Protein AF-0000000083134495 (afdb_homodimer)

Radius of gyration: 22.03 Å; Cα contacts (8 Å, |Δi|>4): 437; chains: 2; bounding box: 27×71×47 Å

Structure (mmCIF, N/CA/C/O backbone):
data_AF-0000000083134495-model_v1
#
loop_
_entity.id
_entity.type
_entity.pdbx_description
1 polymer 'Uncharacterized protein'
#
loop_
_atom_site.group_PDB
_atom_site.id
_atom_site.type_symbol
_atom_site.label_atom_id
_atom_site.label_alt_id
_atom_site.label_comp_id
_atom_site.label_asym_id
_atom_site.label_entity_id
_atom_site.label_seq_id
_atom_site.pdbx_PDB_ins_code
_atom_site.Cartn_x
_atom_site.Cartn_y
_atom_site.Cartn_z
_atom_site.occupancy
_atom_site.B_iso_or_equiv
_atom_site.auth_seq_id
_atom_site.auth_comp_id
_atom_site.auth_asym_id
_atom_site.auth_atom_id
_atom_site.pdbx_PDB_model_num
ATOM 1 N N . MET A 1 1 ? -0.752 2.92 -17.734 1 63.03 1 MET A N 1
ATOM 2 C CA . MET A 1 1 ? -1.764 2.275 -18.562 1 63.03 1 MET A CA 1
ATOM 3 C C . MET A 1 1 ? -1.639 0.757 -18.5 1 63.03 1 MET A C 1
ATOM 5 O O . MET A 1 1 ? -0.53 0.222 -18.453 1 63.03 1 MET A O 1
ATOM 9 N N . LEU A 1 2 ? -2.738 0.124 -18.25 1 78.12 2 LEU A N 1
ATOM 10 C CA . LEU A 1 2 ? -2.744 -1.335 -18.219 1 78.12 2 LEU A CA 1
ATOM 11 C C . LEU A 1 2 ? -2.549 -1.912 -19.609 1 78.12 2 LEU A C 1
ATOM 13 O O . LEU A 1 2 ? -3.275 -1.557 -20.547 1 78.12 2 LEU A O 1
ATOM 17 N N . ASN A 1 3 ? -1.459 -2.619 -19.938 1 89.69 3 ASN A N 1
ATOM 18 C CA . ASN A 1 3 ? -1.204 -3.227 -21.234 1 89.69 3 ASN A CA 1
ATOM 19 C C . ASN A 1 3 ? -2.094 -4.445 -21.469 1 89.69 3 ASN A C 1
ATOM 21 O O . ASN A 1 3 ? -2.879 -4.82 -20.594 1 89.69 3 ASN A O 1
ATOM 25 N N . LYS A 1 4 ? -2.02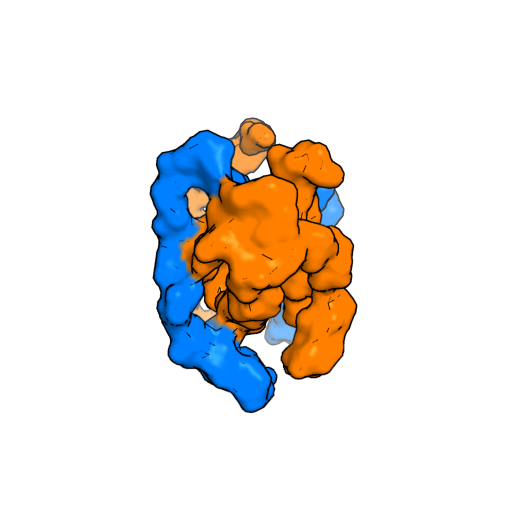9 -5.02 -22.719 1 91.69 4 LYS A N 1
ATOM 26 C CA . LYS A 1 4 ? -2.92 -6.098 -23.141 1 91.69 4 LYS A CA 1
ATOM 27 C C . LYS A 1 4 ? -2.736 -7.336 -22.266 1 91.69 4 LYS A C 1
ATOM 29 O O . LYS A 1 4 ? -3.703 -8.031 -21.953 1 91.69 4 LYS A O 1
ATOM 34 N N . ALA A 1 5 ? -1.579 -7.594 -21.906 1 94 5 ALA A N 1
ATOM 35 C CA . ALA A 1 5 ? -1.285 -8.773 -21.109 1 94 5 ALA A CA 1
ATOM 36 C C . ALA A 1 5 ? -1.944 -8.68 -19.734 1 94 5 ALA A C 1
ATOM 38 O O . ALA A 1 5 ? -2.549 -9.648 -19.25 1 94 5 ALA A O 1
ATOM 39 N N . ILE A 1 6 ? -1.828 -7.488 -19.125 1 93.94 6 ILE A N 1
ATOM 40 C CA . ILE A 1 6 ? -2.441 -7.281 -17.812 1 93.94 6 ILE A CA 1
ATOM 41 C C . ILE A 1 6 ? -3.959 -7.402 -17.922 1 93.94 6 ILE A C 1
ATOM 43 O O . ILE A 1 6 ? -4.598 -8.086 -17.125 1 93.94 6 ILE A O 1
ATOM 47 N N . LEU A 1 7 ? -4.453 -6.848 -18.953 1 91.94 7 LEU A N 1
ATOM 48 C CA . LEU A 1 7 ? -5.895 -6.879 -19.156 1 91.94 7 LEU A CA 1
ATOM 49 C C . LEU A 1 7 ? -6.387 -8.305 -19.359 1 91.94 7 LEU A C 1
ATOM 51 O O . LEU A 1 7 ? -7.453 -8.68 -18.875 1 91.94 7 LEU A O 1
ATOM 55 N N . TYR A 1 8 ? -5.648 -9.062 -20.078 1 94.12 8 TYR A N 1
ATOM 56 C CA . TYR A 1 8 ? -5.996 -10.461 -20.312 1 94.12 8 TYR A CA 1
ATOM 57 C C . TYR A 1 8 ? -6.121 -11.219 -18.984 1 94.12 8 TYR A C 1
ATOM 59 O O . TYR A 1 8 ? -7.129 -11.883 -18.734 1 94.12 8 TYR A O 1
ATOM 67 N N . TYR A 1 9 ? -5.223 -11.031 -18.141 1 95.56 9 TYR A N 1
ATOM 68 C CA . TYR A 1 9 ? -5.18 -11.844 -16.922 1 95.56 9 TYR A CA 1
ATOM 69 C C . TYR A 1 9 ? -6.156 -11.312 -15.883 1 95.56 9 TYR A C 1
ATOM 71 O O . TYR A 1 9 ? -6.602 -12.062 -15.008 1 95.56 9 TYR A O 1
ATOM 79 N N . LEU A 1 10 ? -6.465 -10 -15.984 1 92.06 10 LEU A N 1
ATOM 80 C CA . LEU A 1 10 ? -7.469 -9.445 -15.086 1 92.06 10 LEU A CA 1
ATOM 81 C C . LEU A 1 10 ? -8.836 -10.062 -15.352 1 92.06 10 LEU A C 1
ATOM 83 O O . LEU A 1 10 ? -9.727 -10 -14.492 1 92.06 10 LEU A O 1
ATOM 87 N N . GLN A 1 11 ? -8.883 -10.727 -16.484 1 91 11 GLN A N 1
ATOM 88 C CA . GLN A 1 11 ? -10.164 -11.305 -16.875 1 91 11 GLN A CA 1
ATOM 89 C C . GLN A 1 11 ? -10.195 -12.805 -16.578 1 91 11 GLN A C 1
ATOM 91 O O . GLN A 1 11 ? -11.219 -13.461 -16.781 1 91 11 GLN A O 1
ATOM 96 N N . GLN A 1 12 ? -9.102 -13.32 -16.141 1 90.31 12 GLN A N 1
ATOM 97 C CA . GLN A 1 12 ? -9.031 -14.742 -15.844 1 90.31 12 GLN A CA 1
ATOM 98 C C . GLN A 1 12 ? -9.445 -15.031 -14.398 1 90.31 12 GLN A C 1
ATOM 100 O O . GLN A 1 12 ? -8.797 -14.562 -13.461 1 90.31 12 GLN A O 1
ATOM 105 N N . ASP A 1 13 ? -10.484 -15.805 -14.242 1 86.62 13 ASP A N 1
ATOM 106 C CA . ASP A 1 13 ? -10.953 -16.062 -12.891 1 86.62 13 ASP A CA 1
ATOM 107 C C . ASP A 1 13 ? -10.828 -17.547 -12.539 1 86.62 13 ASP A C 1
ATOM 109 O O . ASP A 1 13 ? -11.328 -17.984 -11.5 1 86.62 13 ASP A O 1
ATOM 113 N N . GLN A 1 14 ? -10.141 -18.234 -13.359 1 92.62 14 GLN A N 1
ATOM 114 C CA . GLN A 1 14 ? -10.016 -19.672 -13.203 1 92.62 14 GLN A CA 1
ATOM 115 C C . GLN A 1 14 ? -9.367 -20.016 -11.867 1 92.62 14 GLN A C 1
ATOM 117 O O . GLN A 1 14 ? -9.703 -21.047 -11.258 1 92.62 14 GLN A O 1
ATOM 122 N N . PHE A 1 15 ? -8.508 -19.125 -11.43 1 95.25 15 PHE A N 1
ATOM 123 C CA . PHE A 1 15 ? -7.719 -19.484 -10.258 1 95.25 15 PHE A CA 1
ATOM 124 C C . PHE A 1 15 ? -8.102 -18.625 -9.062 1 95.25 15 PHE A C 1
ATOM 126 O O . PHE A 1 15 ? -7.43 -18.641 -8.023 1 95.25 15 PHE A O 1
ATOM 133 N N . VAL A 1 16 ? -9.195 -17.922 -9.234 1 91.56 16 VAL A N 1
ATOM 134 C CA . VAL A 1 16 ? -9.633 -17.062 -8.133 1 91.56 16 VAL A CA 1
ATOM 135 C C . VAL A 1 16 ? -10.305 -17.891 -7.055 1 91.56 16 VAL A C 1
ATOM 137 O O . VAL A 1 16 ? -11.195 -18.688 -7.348 1 91.56 16 VAL A O 1
ATOM 140 N N . GLY A 1 17 ? -9.828 -17.812 -5.867 1 87.06 17 GLY A N 1
ATOM 141 C CA . GLY A 1 17 ? -10.344 -18.531 -4.711 1 87.06 17 GLY A CA 1
ATOM 142 C C . GLY A 1 17 ? -9.266 -18.891 -3.707 1 87.06 17 GLY A C 1
ATOM 143 O O . GLY A 1 17 ? -8.164 -18.359 -3.748 1 87.06 17 GLY A O 1
ATOM 144 N N . GLU A 1 18 ? -9.633 -19.641 -2.723 1 84.75 18 GLU A N 1
ATOM 145 C CA . GLU A 1 18 ? -8.711 -20.172 -1.723 1 84.75 18 GLU A CA 1
ATOM 146 C C . GLU A 1 18 ? -8.93 -21.672 -1.5 1 84.75 18 GLU A C 1
ATOM 148 O O . GLU A 1 18 ? -10.07 -22.125 -1.439 1 84.75 18 GLU A O 1
ATOM 153 N N . LEU A 1 19 ? -7.809 -22.406 -1.486 1 88.31 19 LEU A N 1
ATOM 154 C CA . LEU A 1 19 ? -7.922 -23.844 -1.269 1 88.31 19 LEU A CA 1
ATOM 155 C C . LEU A 1 19 ? -8.172 -24.156 0.205 1 88.31 19 LEU A C 1
ATOM 157 O O . LEU A 1 19 ? -7.648 -23.453 1.084 1 88.31 19 LEU A O 1
ATOM 161 N N . ALA A 1 20 ? -8.898 -25.25 0.465 1 77.12 20 ALA A N 1
ATOM 162 C CA . ALA A 1 20 ? -9.133 -25.719 1.829 1 77.12 20 ALA A CA 1
ATOM 163 C C . ALA A 1 20 ? -7.848 -26.266 2.447 1 77.12 20 ALA A C 1
ATOM 165 O O . ALA A 1 20 ? -7.004 -26.828 1.746 1 77.12 20 ALA A O 1
ATOM 166 N N . GLU A 1 21 ? -7.797 -25.938 3.674 1 76.5 21 GLU A N 1
ATOM 167 C CA . GLU A 1 21 ? -6.625 -26.453 4.375 1 76.5 21 GLU A CA 1
ATOM 168 C C . GLU A 1 21 ? -6.605 -27.984 4.379 1 76.5 21 GLU A C 1
ATOM 170 O O . GLU A 1 21 ? -7.648 -28.625 4.551 1 76.5 21 GLU A O 1
ATOM 175 N N . SER A 1 22 ? -5.543 -28.547 3.986 1 82.25 22 SER A N 1
ATOM 176 C CA . SER A 1 22 ? -5.273 -29.969 4.047 1 82.25 22 SER A CA 1
ATOM 177 C C . SER A 1 22 ? -3.797 -30.25 4.301 1 82.25 22 SER A C 1
ATOM 179 O O . SER A 1 22 ? -2.98 -29.328 4.312 1 82.25 22 SER A O 1
ATOM 181 N N . SER A 1 23 ? -3.473 -31.578 4.574 1 80.38 23 SER A N 1
ATOM 182 C CA . SER A 1 23 ? -2.086 -31.969 4.82 1 80.38 23 SER A CA 1
ATOM 183 C C . SER A 1 23 ? -1.209 -31.672 3.605 1 80.38 23 SER A C 1
ATOM 185 O O . SER A 1 23 ? 0.012 -31.562 3.729 1 80.38 23 SER A O 1
ATOM 187 N N . HIS A 1 24 ? -1.816 -31.516 2.461 1 87.56 24 HIS A N 1
ATOM 188 C CA . HIS A 1 24 ? -1.041 -31.297 1.245 1 87.56 24 HIS A CA 1
ATOM 189 C C . HIS A 1 24 ? -1.264 -29.891 0.691 1 87.56 24 HIS A C 1
ATOM 191 O O . HIS A 1 24 ? -1.013 -29.641 -0.489 1 87.56 24 HIS A O 1
ATOM 197 N N . THR A 1 25 ? -1.896 -29.094 1.498 1 88.25 25 THR A N 1
ATOM 198 C CA . THR A 1 25 ? -2.137 -27.719 1.075 1 88.25 25 THR A CA 1
ATOM 199 C C . THR A 1 25 ? -1.219 -26.75 1.822 1 88.25 25 THR A C 1
ATOM 201 O O . THR A 1 25 ? -1.051 -26.859 3.039 1 88.25 25 THR A O 1
ATOM 204 N N . VAL A 1 26 ? -0.487 -25.906 1.127 1 89.12 26 VAL A N 1
ATOM 205 C CA . VAL A 1 26 ? 0.291 -24.828 1.71 1 89.12 26 VAL A CA 1
ATOM 206 C C . VAL A 1 26 ? -0.288 -23.484 1.269 1 89.12 26 VAL A C 1
ATOM 208 O O . VAL A 1 26 ? -0.853 -23.375 0.178 1 89.12 26 VAL A O 1
ATOM 211 N N . LYS A 1 27 ? -0.232 -22.516 2.186 1 88.75 27 LYS A N 1
ATOM 212 C CA . LYS A 1 27 ? -0.801 -21.203 1.932 1 88.75 27 LYS A CA 1
ATOM 213 C C . LYS A 1 27 ? 0.139 -20.094 2.406 1 88.75 27 LYS A C 1
ATOM 215 O O . LYS A 1 27 ? 0.859 -20.266 3.391 1 88.75 27 LYS A O 1
ATOM 220 N N . VAL A 1 28 ? 0.162 -19 1.674 1 87.44 28 VAL A N 1
ATOM 221 C CA . VAL A 1 28 ? 0.918 -17.812 2.066 1 87.44 28 VAL A CA 1
ATOM 222 C C . VAL A 1 28 ? 0.047 -16.578 1.907 1 87.44 28 VAL 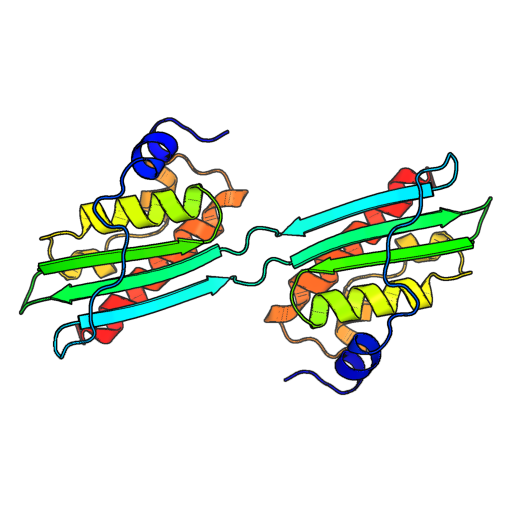A C 1
ATOM 224 O O . VAL A 1 28 ? -0.735 -16.469 0.959 1 87.44 28 VAL A O 1
ATOM 227 N N . TYR A 1 29 ? -0.011 -15.727 2.85 1 80.88 29 TYR A N 1
ATOM 228 C CA . TYR A 1 29 ? -0.634 -14.406 2.826 1 80.88 29 TYR A CA 1
ATOM 229 C C . TYR A 1 29 ? 0.419 -13.305 2.828 1 80.88 29 TYR A C 1
ATOM 231 O O . TYR A 1 29 ? 1.265 -13.25 3.725 1 80.88 29 TYR A O 1
ATOM 239 N N . LEU A 1 30 ? 0.422 -12.672 1.702 1 79.88 30 LEU A N 1
ATOM 240 C CA . LEU A 1 30 ? 1.363 -11.555 1.647 1 79.88 30 LEU A CA 1
ATOM 241 C C . LEU A 1 30 ? 0.655 -10.266 1.257 1 79.88 30 LEU A C 1
ATOM 243 O O . LEU A 1 30 ? -0.381 -10.297 0.589 1 79.88 30 LEU A O 1
ATOM 247 N N . GLY A 1 31 ? 0.932 -9.367 1.823 1 67.69 31 GLY A N 1
ATOM 248 C CA . GLY A 1 31 ? 0.37 -8.086 1.425 1 67.69 31 GLY A CA 1
ATOM 249 C C . GLY A 1 31 ? 1.069 -6.902 2.066 1 67.69 31 GLY A C 1
ATOM 250 O O . GLY A 1 31 ? 1.904 -7.074 2.957 1 67.69 31 GLY A O 1
ATOM 251 N N . ARG A 1 32 ? 1.165 -5.906 1.359 1 63.03 32 ARG A N 1
ATOM 252 C CA . ARG A 1 32 ? 1.356 -4.574 1.93 1 63.03 32 ARG A CA 1
ATOM 253 C C . ARG A 1 32 ? 0.019 -3.871 2.141 1 63.03 32 ARG A C 1
ATOM 255 O O . ARG A 1 32 ? -0.413 -3.082 1.297 1 63.03 32 ARG A O 1
ATOM 262 N N . PRO A 1 33 ? -0.763 -4.656 3.059 1 51.69 33 PRO A N 1
ATOM 263 C CA . PRO A 1 33 ? -2.109 -4.113 3.246 1 51.69 33 PRO A CA 1
ATOM 264 C C . PRO A 1 33 ? -2.109 -2.602 3.463 1 51.69 33 PRO A C 1
ATOM 266 O O . PRO A 1 33 ? -3.174 -1.983 3.537 1 51.69 33 PRO A O 1
ATOM 269 N N . GLU A 1 34 ? -0.982 -2.207 3.641 1 55.5 34 GLU A N 1
ATOM 270 C CA . GLU A 1 34 ? -1.1 -0.858 4.188 1 55.5 34 GLU A CA 1
ATOM 271 C C . GLU A 1 34 ? -1.259 0.175 3.074 1 55.5 34 GLU A C 1
ATOM 273 O O . GLU A 1 34 ? -0.321 0.428 2.316 1 55.5 34 GLU A O 1
ATOM 278 N N . ALA A 1 35 ? -2.492 0.074 2.688 1 66.5 35 ALA A N 1
ATOM 279 C CA . ALA A 1 35 ? -2.852 1.261 1.915 1 66.5 35 ALA A CA 1
ATOM 280 C C . ALA A 1 35 ? -2.74 2.523 2.768 1 66.5 35 ALA A C 1
ATOM 282 O O . ALA A 1 35 ? -3.242 2.564 3.893 1 66.5 35 ALA A O 1
ATOM 283 N N . ASP A 1 36 ? -1.656 3.227 2.578 1 77.88 36 ASP A N 1
ATOM 284 C CA . ASP A 1 36 ? -1.578 4.527 3.236 1 77.88 36 ASP A CA 1
ATOM 285 C C . ASP A 1 36 ? -2.02 5.645 2.295 1 77.88 36 ASP A C 1
ATOM 287 O O . ASP A 1 36 ? -1.392 5.879 1.261 1 77.88 36 ASP A O 1
ATOM 291 N N . CYS A 1 37 ? -3.291 6.094 2.566 1 80.69 37 CYS A N 1
ATOM 292 C CA . CYS A 1 37 ? -3.801 7.227 1.799 1 80.69 37 CYS A CA 1
ATOM 293 C C . CYS A 1 37 ? -4.348 8.305 2.721 1 80.69 37 CYS A C 1
ATOM 295 O O . CYS A 1 37 ? -4.941 8.008 3.758 1 80.69 37 CYS A O 1
ATOM 297 N N . PHE A 1 38 ? -4.027 9.57 2.389 1 85.81 38 PHE A N 1
ATOM 298 C CA . PHE A 1 38 ? -4.559 10.648 3.205 1 85.81 38 PHE A CA 1
ATOM 299 C C . PHE A 1 38 ? -4.699 11.93 2.387 1 85.81 38 PHE A C 1
ATOM 301 O O . PHE A 1 38 ? -4.145 12.031 1.292 1 85.81 38 PHE A O 1
ATOM 308 N N . VAL A 1 39 ? -5.559 12.742 2.846 1 89.19 39 VAL A N 1
ATOM 309 C CA . VAL A 1 39 ? -5.691 14.109 2.344 1 89.19 39 VAL A CA 1
ATOM 310 C C . VAL A 1 39 ? -5.383 15.102 3.461 1 89.19 39 VAL A C 1
ATOM 312 O O . VAL A 1 39 ? -5.812 14.914 4.602 1 89.19 39 VAL A O 1
ATOM 315 N N . LEU A 1 40 ? -4.535 16.094 3.256 1 94.38 40 LEU A N 1
ATOM 316 C CA . LEU A 1 40 ? -4.223 17.219 4.125 1 94.38 40 LEU A CA 1
ATOM 317 C C . LEU A 1 40 ? -4.699 18.531 3.508 1 94.38 40 LEU A C 1
ATOM 319 O O . LEU A 1 40 ? -4.41 18.812 2.342 1 94.38 40 LEU A O 1
ATOM 323 N N . SER A 1 41 ? -5.512 19.234 4.184 1 93.5 41 SER A N 1
ATOM 324 C CA . SER A 1 41 ? -6.004 20.531 3.734 1 93.5 41 SER A CA 1
ATOM 325 C C . SER A 1 41 ? -5.586 21.641 4.688 1 93.5 41 SER A C 1
ATOM 327 O O . SER A 1 41 ? -5.613 21.469 5.91 1 93.5 41 SER A O 1
ATOM 329 N N . LEU A 1 42 ? -5.203 22.766 4.164 1 94.81 42 LEU A N 1
ATOM 330 C CA . LEU A 1 42 ? -4.641 23.875 4.926 1 94.81 42 LEU A CA 1
ATOM 331 C C . LEU A 1 42 ? -5.191 25.203 4.434 1 94.81 42 LEU A C 1
ATOM 333 O O . LEU A 1 42 ? -5.297 25.438 3.227 1 94.81 42 LEU A O 1
ATOM 337 N N . GLN A 1 43 ? -5.695 26 5.363 1 94.19 43 GLN A N 1
ATOM 338 C CA . GLN A 1 43 ? -6.035 27.391 5.105 1 94.19 43 GLN A CA 1
ATOM 339 C C . GLN A 1 43 ? -4.961 28.328 5.648 1 94.19 43 GLN A C 1
ATOM 341 O O . GLN A 1 43 ? -4.359 28.062 6.688 1 94.19 43 GLN A O 1
ATOM 346 N N . HIS A 1 44 ? -4.754 29.344 4.922 1 93.75 44 HIS A N 1
ATOM 347 C CA . HIS A 1 44 ? -3.67 30.234 5.32 1 93.75 44 HIS A CA 1
ATOM 348 C C . HIS A 1 44 ? -4.035 31.688 5.074 1 93.75 44 HIS A C 1
ATOM 350 O O . HIS A 1 44 ? -4.941 31.984 4.289 1 93.75 44 HIS A O 1
ATOM 356 N N . ASP A 1 45 ? -3.459 32.562 5.859 1 90.88 45 ASP A N 1
ATOM 357 C CA . ASP A 1 45 ? -3.41 33.969 5.539 1 90.88 45 ASP A CA 1
ATOM 358 C C . ASP A 1 45 ? -2.062 34.344 4.926 1 90.88 45 ASP A C 1
ATOM 360 O O . ASP A 1 45 ? -1.49 33.594 4.148 1 90.88 45 ASP A O 1
ATOM 364 N N . SER A 1 46 ? -1.516 35.438 5.113 1 87.5 46 SER A N 1
ATOM 365 C CA . SER A 1 46 ? -0.293 35.875 4.434 1 87.5 46 SER A CA 1
ATOM 366 C C . SER A 1 46 ? 0.915 35.094 4.941 1 87.5 46 SER A C 1
ATOM 368 O O . SER A 1 46 ? 1.786 34.688 4.156 1 87.5 46 SER A O 1
ATOM 370 N N . ASN A 1 47 ? 0.934 34.688 6.227 1 89.81 47 ASN A N 1
ATOM 371 C CA . ASN A 1 47 ? 2.178 34.062 6.699 1 89.81 47 ASN A CA 1
ATOM 372 C C . ASN A 1 47 ? 1.912 32.938 7.664 1 89.81 47 ASN A C 1
ATOM 374 O O . ASN A 1 47 ? 2.85 32.281 8.148 1 89.81 47 ASN A O 1
ATOM 378 N N . HIS A 1 48 ? 0.591 32.625 7.855 1 94.62 48 HIS A N 1
ATOM 379 C CA . HIS A 1 48 ? 0.311 31.625 8.891 1 94.62 48 HIS A CA 1
ATOM 380 C C . HIS A 1 48 ? -0.761 30.641 8.438 1 94.62 48 HIS A C 1
ATOM 382 O O . HIS A 1 48 ? -1.604 30.984 7.602 1 94.62 48 HIS A O 1
ATOM 388 N N . VAL A 1 49 ? -0.681 29.484 9.07 1 95.75 49 VAL A N 1
ATOM 389 C CA . VAL A 1 49 ? -1.742 28.5 8.914 1 95.75 49 VAL A CA 1
ATOM 390 C C . VAL A 1 49 ? -2.922 28.859 9.812 1 95.75 49 VAL A C 1
ATOM 392 O O . VAL A 1 49 ? -2.766 28.984 11.031 1 95.75 49 VAL A O 1
ATOM 395 N N . THR A 1 50 ? -4.043 29.094 9.211 1 95.81 50 THR A N 1
ATOM 396 C CA . THR A 1 50 ? -5.207 29.5 9.992 1 95.81 50 THR A CA 1
ATOM 397 C C . THR A 1 50 ? -6.082 28.297 10.336 1 95.81 50 THR A C 1
ATOM 399 O O . THR A 1 50 ? -6.809 28.312 11.328 1 95.81 50 THR A O 1
ATOM 402 N N . ALA A 1 51 ? -5.984 27.312 9.523 1 95.31 51 ALA A N 1
ATOM 403 C CA . ALA A 1 51 ? -6.707 26.062 9.75 1 95.31 51 ALA A CA 1
ATOM 404 C C . ALA A 1 51 ? -6.035 24.906 9.031 1 95.31 51 ALA A C 1
ATOM 406 O O . ALA A 1 51 ? -5.445 25.078 7.961 1 95.31 51 ALA A O 1
ATOM 407 N N . ILE A 1 52 ? -6.102 23.734 9.609 1 96.25 52 ILE A N 1
ATOM 408 C CA . ILE A 1 52 ? -5.547 22.531 9.008 1 96.25 52 ILE A CA 1
ATOM 409 C C . ILE A 1 52 ? -6.383 21.312 9.422 1 96.25 52 ILE A C 1
ATOM 411 O O . ILE A 1 52 ? -6.848 21.234 10.562 1 96.25 52 ILE A O 1
ATOM 415 N N . ARG A 1 53 ? -6.676 20.422 8.516 1 93.19 53 ARG A N 1
ATOM 416 C CA . ARG A 1 53 ? -7.387 19.156 8.742 1 93.19 53 ARG A CA 1
ATOM 417 C C . ARG A 1 53 ? -6.777 18.031 7.914 1 93.19 53 ARG A C 1
ATOM 419 O O . ARG A 1 53 ? -6.121 18.281 6.902 1 93.19 53 ARG A O 1
ATOM 426 N N . PHE A 1 54 ? -6.98 16.812 8.406 1 94.81 54 PHE A N 1
ATOM 427 C CA . PHE A 1 54 ? -6.535 15.648 7.641 1 94.81 54 PHE A CA 1
ATOM 428 C C . PHE A 1 54 ? -7.566 14.531 7.707 1 94.81 54 PHE A C 1
ATOM 430 O O . PHE A 1 54 ? -8.32 14.43 8.68 1 94.81 54 PHE A O 1
ATOM 437 N N . LEU A 1 55 ? -7.672 13.711 6.574 1 87.06 55 LEU A N 1
ATOM 438 C CA . LEU A 1 55 ? -8.352 12.422 6.492 1 87.06 55 LEU A CA 1
ATOM 439 C C . LEU A 1 55 ? -7.391 11.328 6.031 1 87.06 55 LEU A C 1
ATOM 441 O O . LEU A 1 55 ? -6.758 11.461 4.977 1 87.06 55 LEU A O 1
ATOM 445 N N . ALA A 1 56 ? -7.242 10.391 6.934 1 86.88 56 ALA A N 1
ATOM 446 C CA . ALA A 1 56 ? -6.266 9.359 6.609 1 86.88 56 ALA A CA 1
ATOM 447 C C . ALA A 1 56 ? -6.883 7.969 6.711 1 86.88 56 ALA A C 1
ATOM 449 O O . ALA A 1 56 ? -7.75 7.727 7.551 1 86.88 56 ALA A O 1
ATOM 450 N N . GLN A 1 57 ? -6.594 7.109 5.805 1 78.06 57 GLN A N 1
ATOM 451 C CA . GLN A 1 57 ? -6.855 5.676 5.805 1 78.06 57 GLN A CA 1
ATOM 452 C C . GLN A 1 57 ? -5.559 4.879 5.668 1 78.06 57 GLN A C 1
ATOM 454 O O . GLN A 1 57 ? -4.84 5.02 4.676 1 78.06 57 GLN A O 1
ATOM 459 N N . GLY A 1 58 ? -5.238 4.203 6.703 1 76.62 58 GLY A N 1
ATOM 460 C CA . GLY A 1 58 ? -3.984 3.471 6.617 1 76.62 58 GLY A CA 1
ATOM 461 C C . GLY A 1 58 ? -3.441 3.059 7.973 1 76.62 58 GLY A C 1
ATOM 462 O O . GLY A 1 58 ? -4.211 2.812 8.906 1 76.62 58 GLY A O 1
ATOM 463 N N . SER A 1 59 ? -2.168 2.895 8.078 1 81.94 59 SER A N 1
ATOM 464 C CA . SER A 1 59 ? -1.497 2.43 9.289 1 81.94 59 SER A CA 1
ATOM 465 C C . SER A 1 59 ? -1.622 3.449 10.414 1 81.94 59 SER A C 1
ATOM 467 O O . SER A 1 59 ? -1.733 4.652 10.164 1 81.94 59 SER A O 1
ATOM 469 N N . PRO A 1 60 ? -1.593 2.986 11.547 1 87.88 60 PRO A N 1
ATOM 470 C CA . PRO A 1 60 ? -1.616 3.885 12.703 1 87.88 60 PRO A CA 1
ATOM 471 C C . PRO A 1 60 ? -0.49 4.914 12.672 1 87.88 60 PRO A C 1
ATOM 473 O O . PRO A 1 60 ? -0.693 6.066 13.062 1 87.88 60 PRO A O 1
ATOM 476 N N . VAL A 1 61 ? 0.623 4.527 12.164 1 90.69 61 VAL A N 1
ATOM 477 C CA . VAL A 1 61 ? 1.767 5.434 12.117 1 90.69 61 VAL A CA 1
ATOM 478 C C . VAL A 1 61 ? 1.462 6.605 11.188 1 90.69 61 VAL A C 1
ATOM 480 O O . VAL A 1 61 ? 1.762 7.758 11.508 1 90.69 61 VAL A O 1
ATOM 483 N N . LEU A 1 62 ? 0.804 6.273 10.062 1 90.25 62 LEU A N 1
ATOM 484 C CA . LEU A 1 62 ? 0.414 7.332 9.141 1 90.25 62 LEU A CA 1
ATOM 485 C C . LEU A 1 62 ? -0.573 8.289 9.797 1 90.25 62 LEU A C 1
ATOM 487 O O . LEU A 1 62 ? -0.408 9.516 9.719 1 90.25 62 LEU A O 1
ATOM 491 N N . ILE A 1 63 ? -1.57 7.707 10.406 1 91.81 63 ILE A N 1
ATOM 492 C CA . ILE A 1 63 ? -2.621 8.508 11.031 1 91.81 63 ILE A CA 1
ATOM 493 C C . ILE A 1 63 ? -2.025 9.375 12.133 1 91.81 63 ILE A C 1
ATOM 495 O O . ILE A 1 63 ? -2.285 10.578 12.203 1 91.81 63 ILE A O 1
ATOM 499 N N . ALA A 1 64 ? -1.184 8.797 12.945 1 95.5 64 ALA A N 1
ATOM 500 C CA . ALA A 1 64 ? -0.524 9.531 14.023 1 95.5 64 ALA A CA 1
ATOM 501 C C . ALA A 1 64 ? 0.363 10.641 13.461 1 95.5 64 ALA A C 1
ATOM 503 O O . ALA A 1 64 ? 0.423 11.742 14.023 1 95.5 64 ALA A O 1
ATOM 504 N N . SER A 1 65 ? 1.046 10.359 12.391 1 96.5 65 SER A N 1
ATOM 505 C CA . SER A 1 65 ? 1.908 11.352 11.758 1 96.5 65 SER A CA 1
ATOM 506 C C . SER A 1 65 ? 1.1 12.531 11.234 1 96.5 65 SER A C 1
ATOM 508 O O . SER A 1 65 ? 1.483 13.688 11.422 1 96.5 65 SER A O 1
ATOM 510 N N . CYS A 1 66 ? 0.006 12.203 10.641 1 95.62 66 CYS A N 1
ATOM 511 C CA . CYS A 1 66 ? -0.86 13.266 10.141 1 95.62 66 CYS A CA 1
ATOM 512 C C . CYS A 1 66 ? -1.365 14.141 11.289 1 95.62 66 CYS A C 1
ATOM 514 O O . CYS A 1 66 ? -1.363 15.367 11.18 1 95.62 66 CYS A O 1
ATOM 516 N N . ALA A 1 67 ? -1.771 13.5 12.336 1 96.44 67 ALA A N 1
ATOM 517 C CA . ALA A 1 67 ? -2.244 14.227 13.5 1 96.44 67 ALA A CA 1
ATOM 518 C C . ALA A 1 67 ? -1.14 15.109 14.086 1 96.44 67 ALA A C 1
ATOM 520 O O . ALA A 1 67 ? -1.369 16.281 14.406 1 96.44 67 ALA A O 1
ATOM 521 N N . TYR A 1 68 ? 0.041 14.609 14.18 1 97.62 68 TYR A N 1
ATOM 522 C CA . TYR A 1 68 ? 1.185 15.312 14.75 1 97.62 68 TYR A CA 1
ATOM 523 C C . TYR A 1 68 ? 1.523 16.547 13.922 1 97.62 68 TYR A C 1
ATOM 525 O O . TYR A 1 68 ? 1.652 17.656 14.461 1 97.62 68 TYR A O 1
ATOM 533 N N . VAL A 1 69 ? 1.599 16.422 12.641 1 97.44 69 VAL A N 1
ATOM 534 C CA . VAL A 1 69 ? 2.01 17.531 11.805 1 97.44 69 VAL A CA 1
ATOM 535 C C . VAL A 1 69 ? 0.909 18.594 11.789 1 97.44 69 VAL A C 1
ATOM 537 O O . VAL A 1 69 ? 1.193 19.797 11.711 1 97.44 69 VAL A O 1
ATOM 540 N N . SER A 1 70 ? -0.321 18.141 11.836 1 97.06 70 SER A N 1
ATOM 541 C CA . SER A 1 70 ? -1.421 19.094 11.891 1 97.06 70 SER A CA 1
ATOM 542 C C . SER A 1 70 ? -1.349 19.953 13.148 1 97.06 70 SER A C 1
ATOM 544 O O . SER A 1 70 ? -1.576 21.172 13.094 1 97.06 70 SER A O 1
ATOM 546 N N . GLU A 1 71 ? -1 19.297 14.234 1 97.25 71 GLU A N 1
ATOM 547 C CA . GLU A 1 71 ? -0.846 20.031 15.484 1 97.25 71 GLU A CA 1
ATOM 548 C C . GLU A 1 71 ? 0.304 21.031 15.398 1 97.25 71 GLU A C 1
ATOM 550 O O . GLU A 1 71 ? 0.165 22.188 15.82 1 97.25 71 GLU A O 1
ATOM 555 N N . GLN A 1 72 ? 1.42 20.641 14.883 1 96.69 72 GLN A N 1
ATOM 556 C CA . GLN A 1 72 ? 2.59 21.5 14.773 1 96.69 72 GLN A CA 1
ATOM 557 C C . GLN A 1 72 ? 2.309 22.703 13.867 1 96.69 72 GLN A C 1
ATOM 559 O O . GLN A 1 72 ? 2.809 23.797 14.109 1 96.69 72 GLN A O 1
ATOM 564 N N . LEU A 1 73 ? 1.471 22.484 12.898 1 96.81 73 LEU A N 1
ATOM 565 C CA . LEU A 1 73 ? 1.256 23.5 11.867 1 96.81 73 LEU A CA 1
ATOM 566 C C . LEU A 1 73 ? 0.126 24.453 12.266 1 96.81 73 LEU A C 1
ATOM 568 O O . LEU A 1 73 ? 0.051 25.578 11.773 1 96.81 73 LEU A O 1
ATOM 572 N N . HIS A 1 74 ? -0.757 23.969 13.078 1 96.06 74 HIS A N 1
ATOM 573 C CA . HIS A 1 74 ? -1.908 24.781 13.453 1 96.06 74 HIS A CA 1
ATOM 574 C C . HIS A 1 74 ? -1.47 26.109 14.07 1 96.06 74 HIS A C 1
ATOM 576 O O . HIS A 1 74 ? -0.754 26.125 15.07 1 96.06 74 HIS A O 1
ATOM 582 N N . GLU A 1 75 ? -1.81 27.172 13.43 1 93.75 75 GLU A N 1
ATOM 583 C CA . GLU A 1 75 ? -1.52 28.547 13.836 1 93.75 75 GLU A CA 1
ATOM 584 C C . GLU A 1 75 ? -0.03 28.844 13.727 1 93.75 75 GLU A C 1
ATOM 586 O O . GLU A 1 75 ? 0.456 29.812 14.305 1 93.75 75 GLU A O 1
ATOM 591 N N . GLY A 1 76 ? 0.714 28 13.078 1 94.44 76 GLY A N 1
ATOM 592 C CA . GLY A 1 76 ? 2.145 28.188 12.891 1 94.44 76 GLY A CA 1
ATOM 593 C C . GLY A 1 76 ? 2.486 28.875 11.586 1 94.44 76 GLY A C 1
ATOM 594 O O . GLY A 1 76 ? 1.596 29.219 10.805 1 94.44 76 GLY A O 1
ATOM 595 N N . ALA A 1 77 ? 3.779 29.125 11.438 1 94.44 77 ALA A N 1
ATOM 596 C CA . ALA A 1 77 ? 4.266 29.766 10.219 1 94.44 77 ALA A CA 1
ATOM 597 C C . ALA A 1 77 ? 4.199 28.812 9.031 1 94.44 77 ALA A C 1
ATOM 599 O O . ALA A 1 77 ? 4.418 27.594 9.188 1 94.44 77 ALA A O 1
ATOM 600 N N . LEU A 1 78 ? 3.967 29.422 7.906 1 94.94 78 LEU A N 1
ATOM 601 C CA . LEU A 1 78 ? 3.916 28.641 6.676 1 94.94 78 LEU A CA 1
ATOM 602 C C . LEU A 1 78 ? 5.262 27.984 6.395 1 94.94 78 LEU A C 1
ATOM 604 O O . LEU A 1 78 ? 5.324 26.922 5.77 1 94.94 78 LEU A O 1
ATOM 608 N N . GLU A 1 79 ? 6.309 28.562 6.941 1 93.75 79 GLU A N 1
ATOM 609 C CA . GLU A 1 79 ? 7.656 28.047 6.707 1 93.75 79 GLU A CA 1
ATOM 610 C C . GLU A 1 79 ? 7.828 26.656 7.324 1 93.75 79 GLU A C 1
ATOM 612 O O . GLU A 1 79 ? 8.688 25.891 6.895 1 93.75 79 GLU A O 1
ATOM 617 N N . LEU A 1 80 ? 6.973 26.344 8.273 1 95.25 80 LEU A N 1
ATOM 618 C CA . LEU A 1 80 ? 7.039 25.047 8.938 1 95.25 80 LEU A CA 1
ATOM 619 C C . LEU A 1 80 ? 6.734 23.922 7.953 1 95.25 80 LEU A C 1
ATOM 621 O O . LEU A 1 80 ? 7.211 22.797 8.125 1 95.25 80 LEU A O 1
ATOM 625 N N . LEU A 1 81 ? 5.969 24.234 6.914 1 95.38 81 LEU A N 1
ATOM 626 C CA . LEU A 1 81 ? 5.668 23.25 5.879 1 95.38 81 LEU A CA 1
ATOM 627 C C . LEU A 1 81 ? 6.949 22.734 5.227 1 95.38 81 LEU A C 1
ATOM 629 O O . LEU A 1 81 ? 7.023 21.578 4.816 1 95.38 81 LEU A O 1
ATOM 633 N N . ASN A 1 82 ? 7.934 23.578 5.23 1 93.88 82 ASN A N 1
ATOM 634 C CA . ASN A 1 82 ? 9.18 23.234 4.551 1 93.88 82 ASN A CA 1
ATOM 635 C C . ASN A 1 82 ? 10.211 22.672 5.52 1 93.88 82 ASN A C 1
ATOM 637 O O . ASN A 1 82 ? 11.117 21.938 5.113 1 93.88 82 ASN A O 1
ATOM 641 N N . THR A 1 83 ? 9.977 22.953 6.797 1 94.62 83 THR A N 1
ATOM 642 C CA . THR A 1 83 ? 11.016 22.594 7.762 1 94.62 83 THR A CA 1
ATOM 643 C C . THR A 1 83 ? 10.68 21.281 8.461 1 94.62 83 THR A C 1
ATOM 645 O O . THR A 1 83 ? 11.578 20.531 8.859 1 94.62 83 THR A O 1
ATOM 648 N N . LEU A 1 84 ? 9.383 20.969 8.672 1 95.69 84 LEU A N 1
ATOM 649 C CA . LEU A 1 84 ? 8.984 19.672 9.234 1 95.69 84 LEU A CA 1
ATOM 650 C C . LEU A 1 84 ? 9.273 18.547 8.258 1 95.69 84 LEU A C 1
ATOM 652 O O . LEU A 1 84 ? 8.797 18.562 7.125 1 95.69 84 LEU A O 1
ATOM 656 N N . ASP A 1 85 ? 10.164 17.594 8.68 1 96 85 ASP A N 1
ATOM 657 C CA . ASP A 1 85 ? 10.562 16.562 7.727 1 96 85 ASP A CA 1
ATOM 658 C C . ASP A 1 85 ? 10.406 15.172 8.336 1 96 85 ASP A C 1
ATOM 660 O O . ASP A 1 85 ? 10.016 15.039 9.5 1 96 85 ASP A O 1
ATOM 664 N N . SER A 1 86 ? 10.648 14.148 7.551 1 96 86 SER A N 1
ATOM 665 C CA . SER A 1 86 ? 10.43 12.766 7.953 1 96 86 SER A CA 1
ATOM 666 C C . SER A 1 86 ? 11.391 12.352 9.062 1 96 86 SER A C 1
ATOM 668 O O . SER A 1 86 ? 11.07 11.492 9.883 1 96 86 SER A O 1
ATOM 670 N N . LYS A 1 87 ? 12.57 13.031 9.109 1 96.12 87 LYS A N 1
ATOM 671 C CA . LYS A 1 87 ? 13.531 12.727 10.164 1 96.12 87 LYS A CA 1
ATOM 672 C C . LYS A 1 87 ? 12.977 13.078 11.539 1 96.12 87 LYS A C 1
ATOM 674 O O . LYS A 1 87 ? 13.164 12.336 12.5 1 96.12 87 LYS A O 1
ATOM 679 N N . GLN A 1 88 ? 12.344 14.242 11.648 1 96.69 88 GLN A N 1
ATOM 680 C CA . GLN A 1 88 ? 11.695 14.656 12.883 1 96.69 88 GLN A CA 1
ATOM 681 C C . GLN A 1 88 ? 10.625 13.664 13.305 1 96.69 88 GLN A C 1
ATOM 683 O O . GLN A 1 88 ? 10.508 13.328 14.484 1 96.69 88 GLN A O 1
ATOM 688 N N . LEU A 1 89 ? 9.812 13.219 12.406 1 96.94 89 LEU A N 1
ATOM 689 C CA . LEU A 1 89 ? 8.758 12.25 12.695 1 96.94 89 LEU A CA 1
ATOM 690 C C . LEU A 1 89 ? 9.352 10.93 13.18 1 96.94 89 LEU A C 1
ATOM 692 O O . LEU A 1 89 ? 8.875 10.359 14.156 1 96.94 89 LEU A O 1
ATOM 696 N N . VAL A 1 90 ? 10.406 10.453 12.523 1 95.25 90 VAL A N 1
ATOM 697 C CA . VAL A 1 90 ? 11.086 9.211 12.883 1 95.25 90 VAL A CA 1
ATOM 698 C C . VAL A 1 90 ? 11.617 9.305 14.312 1 95.25 90 VAL A C 1
ATOM 700 O O . VAL A 1 90 ? 11.461 8.375 15.109 1 95.25 90 VAL A O 1
ATOM 703 N N . ALA A 1 91 ? 12.211 10.43 14.531 1 96.12 91 ALA A N 1
ATOM 704 C CA . ALA A 1 91 ? 12.773 10.641 15.859 1 96.12 91 ALA A CA 1
ATOM 705 C C . ALA A 1 91 ? 11.68 10.742 16.922 1 96.12 91 ALA A C 1
ATOM 707 O O . ALA A 1 91 ? 11.758 10.109 17.969 1 96.12 91 ALA A O 1
ATOM 708 N N . TYR A 1 92 ? 10.656 11.531 16.688 1 96.19 92 TYR A N 1
ATOM 709 C CA . TYR A 1 92 ? 9.594 11.766 17.656 1 96.19 92 TYR A CA 1
ATOM 710 C C . TYR A 1 92 ? 8.867 10.469 18 1 96.19 92 TYR A C 1
ATOM 712 O O . TYR A 1 92 ? 8.609 10.188 19.172 1 96.19 92 TYR A O 1
ATOM 720 N N . PHE A 1 93 ? 8.617 9.68 17.016 1 96 93 PHE A N 1
ATOM 721 C CA . PHE A 1 93 ? 7.824 8.469 17.219 1 96 93 PHE A CA 1
ATOM 722 C C . PHE A 1 93 ? 8.727 7.25 17.375 1 96 93 PHE A C 1
ATOM 724 O O . PHE A 1 93 ? 8.242 6.141 17.594 1 96 93 PHE A O 1
ATOM 731 N N . SER A 1 94 ? 10.055 7.414 17.281 1 95.44 94 SER A N 1
ATOM 732 C CA . SER A 1 94 ? 10.977 6.293 17.328 1 95.44 94 SER A CA 1
ATOM 733 C C . SER A 1 94 ? 10.586 5.199 16.344 1 95.44 94 SER A C 1
ATOM 735 O O . SER A 1 94 ? 10.445 4.035 16.719 1 95.44 94 SER A O 1
ATOM 737 N N . LEU A 1 95 ? 10.461 5.578 15.094 1 91.94 95 LEU A N 1
ATOM 738 C CA . LEU A 1 95 ? 9.922 4.691 14.062 1 91.94 95 LEU A CA 1
ATOM 739 C C . LEU A 1 95 ? 10.953 3.635 13.672 1 91.94 95 LEU A C 1
ATOM 741 O O . LEU A 1 95 ? 12.148 3.924 13.586 1 91.94 95 LEU A O 1
ATOM 745 N N . ASP A 1 96 ? 10.406 2.418 13.422 1 88.12 96 ASP A N 1
ATOM 746 C CA . ASP A 1 96 ? 11.234 1.362 12.844 1 88.12 96 ASP A CA 1
ATOM 747 C C . ASP A 1 96 ? 11.352 1.516 11.328 1 88.12 96 ASP A C 1
ATOM 749 O O . ASP A 1 96 ? 10.633 2.322 10.727 1 88.12 96 ASP A O 1
ATOM 753 N N . ASN A 1 97 ? 12.203 0.817 10.727 1 84.19 97 ASN A N 1
ATOM 754 C CA . ASN A 1 97 ? 12.484 0.92 9.297 1 84.19 97 ASN A CA 1
ATOM 755 C C . ASN A 1 97 ? 11.219 0.724 8.469 1 84.19 97 ASN A C 1
ATOM 757 O O . ASN A 1 97 ? 11.031 1.391 7.445 1 84.19 97 ASN A O 1
ATOM 761 N N . LYS A 1 98 ? 10.359 -0.14 8.93 1 74.94 98 LYS A N 1
ATOM 762 C CA . LYS A 1 98 ? 9.156 -0.458 8.164 1 74.94 98 LYS A CA 1
ATOM 763 C C . LYS A 1 98 ? 8.195 0.728 8.133 1 74.94 98 LYS A C 1
ATOM 765 O O . LYS A 1 98 ? 7.316 0.799 7.27 1 74.94 98 LYS A O 1
ATOM 770 N N . ASP A 1 99 ? 8.422 1.721 9.016 1 82.69 99 ASP A N 1
ATOM 771 C CA . ASP A 1 99 ? 7.453 2.803 9.164 1 82.69 99 ASP A CA 1
ATOM 772 C C . ASP A 1 99 ? 7.984 4.105 8.57 1 82.69 99 ASP A C 1
ATOM 774 O O . ASP A 1 99 ? 7.25 5.086 8.453 1 82.69 99 ASP A O 1
ATOM 778 N N . ILE A 1 100 ? 9.203 4.109 8.102 1 87.75 100 ILE A N 1
ATOM 779 C CA . ILE A 1 100 ? 9.859 5.328 7.637 1 87.75 100 ILE A CA 1
ATOM 780 C C . ILE A 1 100 ? 9.148 5.844 6.387 1 87.75 100 ILE A C 1
ATOM 782 O O . ILE A 1 100 ? 9 7.055 6.211 1 87.75 100 ILE A O 1
ATOM 786 N N . SER A 1 101 ? 8.672 4.898 5.535 1 83.81 101 SER A N 1
ATOM 787 C CA . SER A 1 101 ? 8.008 5.297 4.301 1 83.81 101 SER A CA 1
ATOM 788 C C . SER A 1 101 ? 6.758 6.121 4.586 1 83.81 101 SER A C 1
ATOM 790 O O . SER A 1 101 ? 6.406 7.016 3.812 1 83.81 101 SER A O 1
ATOM 792 N N . LYS A 1 102 ? 6.082 5.863 5.664 1 87 102 LYS A N 1
ATOM 793 C CA . LYS A 1 102 ? 4.887 6.617 6.031 1 87 102 LYS A CA 1
ATOM 794 C C . LYS A 1 102 ? 5.234 8.055 6.414 1 87 102 LYS A C 1
ATOM 796 O O . LYS A 1 102 ? 4.523 8.992 6.043 1 87 102 LYS A O 1
ATOM 801 N N . ALA A 1 103 ? 6.375 8.195 7.195 1 92.5 103 ALA A N 1
ATOM 802 C CA . ALA A 1 103 ? 6.855 9.523 7.555 1 92.5 103 ALA A CA 1
ATOM 803 C C . ALA A 1 103 ? 7.223 10.328 6.309 1 92.5 103 ALA A C 1
ATOM 805 O O . ALA A 1 103 ? 6.922 11.523 6.219 1 92.5 103 ALA A O 1
ATOM 806 N N . VAL A 1 104 ? 7.836 9.648 5.402 1 90.81 104 VAL A N 1
ATOM 807 C CA . VAL A 1 104 ? 8.258 10.312 4.176 1 90.81 104 VAL A CA 1
ATOM 808 C C . VAL A 1 104 ? 7.031 10.742 3.373 1 90.81 104 VAL A C 1
ATOM 810 O O . VAL A 1 104 ? 7.012 11.828 2.793 1 90.81 104 VAL A O 1
ATOM 813 N N . LEU A 1 105 ? 5.969 9.922 3.363 1 88 105 LEU A N 1
ATOM 814 C CA . LEU A 1 105 ? 4.73 10.258 2.666 1 88 105 LEU A CA 1
ATOM 815 C C . LEU A 1 105 ? 4.129 11.547 3.217 1 88 105 LEU A C 1
ATOM 817 O O . LEU A 1 105 ? 3.715 12.422 2.453 1 88 105 LEU A O 1
ATOM 821 N N . VAL A 1 106 ? 4.148 11.664 4.5 1 94.75 106 VAL A N 1
ATOM 822 C CA . VAL A 1 106 ? 3.6 12.852 5.148 1 94.75 106 VAL A CA 1
ATOM 823 C C . VAL A 1 106 ? 4.477 14.062 4.836 1 94.75 106 VAL A C 1
ATOM 825 O O . VAL A 1 106 ? 3.967 15.141 4.539 1 94.75 106 VAL A O 1
ATOM 828 N N . GLU A 1 107 ? 5.766 13.883 4.898 1 95.38 107 GLU A N 1
ATOM 829 C CA . GLU A 1 107 ? 6.672 14.961 4.531 1 95.38 107 GLU A CA 1
ATOM 830 C C . GLU A 1 107 ? 6.402 15.453 3.109 1 95.38 107 GLU A C 1
ATOM 832 O O . GLU A 1 107 ? 6.379 16.656 2.854 1 95.38 107 GLU A O 1
ATOM 837 N N . ASN A 1 108 ? 6.234 14.5 2.258 1 91.88 108 ASN A N 1
ATOM 838 C CA . ASN A 1 108 ? 5.984 14.852 0.865 1 91.88 108 ASN A CA 1
ATOM 839 C C . ASN A 1 108 ? 4.707 15.68 0.719 1 91.88 108 ASN A C 1
ATOM 841 O O . ASN A 1 108 ? 4.645 16.594 -0.101 1 91.88 108 ASN A O 1
ATOM 845 N N . ALA A 1 109 ? 3.746 15.367 1.49 1 92.62 109 ALA A N 1
ATOM 846 C CA . ALA A 1 109 ? 2.512 16.141 1.478 1 92.62 109 ALA A CA 1
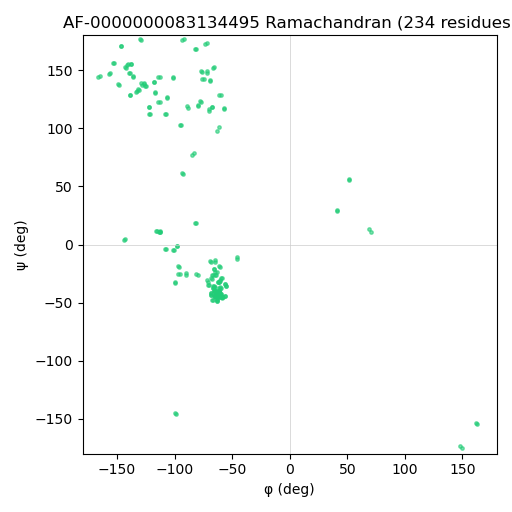ATOM 847 C C . ALA A 1 109 ? 2.768 17.594 1.901 1 92.62 109 ALA A C 1
ATOM 849 O O . ALA A 1 109 ? 2.258 18.531 1.282 1 92.62 109 ALA A O 1
ATOM 850 N N . LEU A 1 110 ? 3.568 17.766 2.953 1 95.88 110 LEU A N 1
ATOM 851 C CA . LEU A 1 110 ? 3.879 19.109 3.445 1 95.88 110 LEU A CA 1
ATOM 852 C C . LEU A 1 110 ? 4.645 19.906 2.395 1 95.88 110 LEU A C 1
ATOM 854 O O . LEU A 1 110 ? 4.348 21.078 2.17 1 95.88 110 LEU A O 1
ATOM 858 N N . LYS A 1 111 ? 5.57 19.25 1.77 1 93.88 111 LYS A N 1
ATOM 859 C CA . LYS A 1 111 ? 6.344 19.922 0.726 1 93.88 111 LYS A CA 1
ATOM 860 C C . LYS A 1 111 ? 5.457 20.312 -0.449 1 93.88 111 LYS A C 1
ATOM 862 O O . LYS A 1 111 ? 5.629 21.391 -1.029 1 93.88 111 LYS A O 1
ATOM 867 N N . GLN A 1 112 ? 4.574 19.484 -0.804 1 91.12 112 GLN A N 1
ATOM 868 C CA . GLN A 1 112 ? 3.648 19.797 -1.888 1 91.12 112 GLN A CA 1
ATOM 869 C C . GLN A 1 112 ? 2.768 20.984 -1.534 1 91.12 112 GLN A C 1
ATOM 871 O O . GLN A 1 112 ? 2.514 21.844 -2.379 1 91.12 112 GLN A O 1
ATOM 876 N N . LEU A 1 113 ? 2.303 21.031 -0.292 1 91.94 113 LEU A N 1
ATOM 877 C CA . LEU A 1 113 ? 1.499 22.172 0.163 1 91.94 113 LEU A CA 1
ATOM 878 C C . LEU A 1 113 ? 2.301 23.469 0.102 1 91.94 113 LEU A C 1
ATOM 880 O O . LEU A 1 113 ? 1.795 24.484 -0.356 1 91.94 113 LEU A O 1
ATOM 884 N N . TYR A 1 114 ? 3.527 23.359 0.531 1 93 114 TYR A N 1
ATOM 885 C CA . TYR A 1 114 ? 4.41 24.531 0.515 1 93 114 TYR A CA 1
ATOM 886 C C . TYR A 1 114 ? 4.605 25.047 -0.905 1 93 114 TYR A C 1
ATOM 888 O O . TYR A 1 114 ? 4.57 26.25 -1.145 1 93 114 TYR A O 1
ATOM 896 N N . ARG A 1 115 ? 4.766 24.156 -1.822 1 88.19 115 ARG A N 1
ATOM 897 C CA . ARG A 1 115 ? 4.973 24.516 -3.219 1 88.19 115 ARG A CA 1
ATOM 898 C C . ARG A 1 115 ? 3.734 25.203 -3.797 1 88.19 115 ARG A C 1
ATOM 900 O O . ARG A 1 115 ? 3.846 26.078 -4.645 1 88.19 115 ARG A O 1
ATOM 907 N N . GLN A 1 116 ? 2.586 24.75 -3.379 1 87.62 116 GLN A N 1
ATOM 908 C CA . GLN A 1 116 ? 1.334 25.328 -3.854 1 87.62 116 GLN A CA 1
ATOM 909 C C . GLN A 1 116 ? 1.166 26.75 -3.357 1 87.62 116 GLN A C 1
ATOM 911 O O . GLN A 1 116 ? 0.497 27.562 -4 1 87.62 116 GLN A O 1
ATOM 916 N N . LEU A 1 117 ? 1.708 27.016 -2.234 1 86.06 117 LEU A N 1
ATOM 917 C CA . LEU A 1 117 ? 1.602 28.344 -1.646 1 86.06 117 LEU A CA 1
ATOM 918 C C . LEU A 1 117 ? 2.629 29.297 -2.258 1 86.06 117 LEU A C 1
ATOM 920 O O . LEU A 1 117 ? 2.561 30.5 -2.051 1 86.06 117 LEU A O 1
ATOM 924 N N . ALA A 1 118 ? 3.139 29.031 -3.309 1 71.5 118 ALA A N 1
ATOM 925 C CA . ALA A 1 118 ? 4.07 29.875 -4.051 1 71.5 118 ALA A CA 1
ATOM 926 C C . ALA A 1 118 ? 5.07 30.547 -3.115 1 71.5 118 ALA A C 1
ATOM 928 O O . ALA A 1 118 ? 5.379 31.719 -3.271 1 71.5 118 ALA A O 1
ATOM 929 N N . LEU A 1 119 ? 5.262 29.766 -2.033 1 57.5 119 LEU A N 1
ATOM 930 C CA . LEU A 1 119 ? 6.281 30.359 -1.175 1 57.5 119 LEU A CA 1
ATOM 931 C C . LEU A 1 119 ? 7.648 29.75 -1.447 1 57.5 119 LEU A C 1
ATOM 933 O O . LEU A 1 119 ? 7.742 28.609 -1.891 1 57.5 119 LEU A O 1
ATOM 937 N N . MET B 1 1 ? 5.066 -2.791 17.656 1 62.53 1 MET B N 1
ATOM 938 C CA . MET B 1 1 ? 4.219 -2.305 18.75 1 62.53 1 MET B CA 1
ATOM 939 C C . MET B 1 1 ? 4.059 -0.79 18.672 1 62.53 1 MET B C 1
ATOM 941 O O . MET B 1 1 ? 5.004 -0.078 18.328 1 62.53 1 MET B O 1
ATOM 945 N N . LEU B 1 2 ? 2.861 -0.357 18.75 1 76.75 2 LEU B N 1
ATOM 946 C CA . LEU B 1 2 ? 2.594 1.077 18.75 1 76.75 2 LEU B CA 1
ATOM 947 C C . LEU B 1 2 ? 3.076 1.709 20.062 1 76.75 2 LEU B C 1
ATOM 949 O O . LEU B 1 2 ? 2.721 1.249 21.141 1 76.75 2 LEU B O 1
ATOM 953 N N . ASN B 1 3 ? 4.059 2.627 20.031 1 89.81 3 ASN B N 1
ATOM 954 C CA . ASN B 1 3 ? 4.566 3.291 21.219 1 89.81 3 ASN B CA 1
ATOM 955 C C . ASN B 1 3 ? 3.578 4.328 21.75 1 89.81 3 ASN B C 1
ATOM 957 O O . ASN B 1 3 ? 2.508 4.52 21.172 1 89.81 3 ASN B O 1
ATOM 961 N N . LYS B 1 4 ? 3.83 4.945 22.953 1 91.75 4 LYS B N 1
ATOM 962 C CA . LYS B 1 4 ? 2.922 5.852 23.641 1 91.75 4 LYS B CA 1
ATOM 963 C C . LYS B 1 4 ? 2.611 7.078 22.797 1 91.75 4 LYS B C 1
ATOM 965 O O . LYS B 1 4 ? 1.483 7.578 22.812 1 91.75 4 LYS B O 1
ATOM 970 N N . ALA B 1 5 ? 3.607 7.539 22.125 1 94.25 5 ALA B N 1
ATOM 971 C CA . ALA B 1 5 ? 3.428 8.742 21.312 1 94.25 5 ALA B CA 1
ATOM 972 C C . ALA B 1 5 ? 2.424 8.492 20.188 1 94.25 5 ALA B C 1
ATOM 974 O O . ALA B 1 5 ? 1.538 9.32 19.953 1 94.25 5 ALA B O 1
ATOM 975 N N . ILE B 1 6 ? 2.576 7.336 19.547 1 93.94 6 ILE B N 1
ATOM 976 C CA . ILE B 1 6 ? 1.656 6.984 18.469 1 93.94 6 ILE B CA 1
ATOM 977 C C . ILE B 1 6 ? 0.244 6.828 19.031 1 93.94 6 ILE B C 1
ATOM 979 O O . ILE B 1 6 ? -0.715 7.363 18.469 1 93.94 6 ILE B O 1
ATOM 983 N N . LEU B 1 7 ? 0.199 6.215 20.125 1 92.06 7 LEU B N 1
ATOM 984 C CA . LEU B 1 7 ? -1.098 5.98 20.75 1 92.06 7 LEU B CA 1
ATOM 985 C C . LEU B 1 7 ? -1.764 7.297 21.141 1 92.06 7 LEU B C 1
ATOM 987 O O . LEU B 1 7 ? -2.979 7.449 20.984 1 92.06 7 LEU B O 1
ATOM 991 N N . TYR B 1 8 ? -1.028 8.203 21.625 1 94.31 8 TYR B N 1
ATOM 992 C CA . TYR B 1 8 ? -1.544 9.516 22 1 94.31 8 TYR B CA 1
ATOM 993 C C . TYR B 1 8 ? -2.186 10.203 20.797 1 94.31 8 TYR B C 1
ATOM 995 O O . TYR B 1 8 ? -3.326 10.664 20.875 1 94.31 8 TYR B O 1
ATOM 1003 N N . TYR B 1 9 ? -1.553 10.18 19.719 1 95.69 9 TYR B N 1
ATOM 1004 C CA . TYR B 1 9 ? -2.018 10.953 18.562 1 95.69 9 TYR B CA 1
ATOM 1005 C C . TYR B 1 9 ? -3.141 10.227 17.844 1 95.69 9 TYR B C 1
ATOM 1007 O O . TYR B 1 9 ? -3.947 10.852 17.141 1 95.69 9 TYR B O 1
ATOM 1015 N N . LEU B 1 10 ? -3.16 8.891 17.984 1 92 10 LEU B N 1
ATOM 1016 C CA . LEU B 1 10 ? -4.266 8.141 17.406 1 92 10 LEU B CA 1
ATOM 1017 C C . LEU B 1 10 ? -5.582 8.5 18.078 1 92 10 LEU B C 1
ATOM 1019 O O . LEU B 1 10 ? -6.656 8.266 17.516 1 92 10 LEU B O 1
ATOM 1023 N N . GLN B 1 11 ? -5.41 9.141 19.188 1 90.81 11 GLN B N 1
ATOM 1024 C CA . GLN B 1 11 ? -6.605 9.5 19.953 1 90.81 11 GLN B CA 1
ATOM 1025 C C . GLN B 1 11 ? -6.988 10.953 19.734 1 90.81 11 GLN B C 1
ATOM 1027 O O . GLN B 1 11 ? -8.031 11.414 20.219 1 90.81 11 GLN B O 1
ATOM 1032 N N . GLN B 1 12 ? -6.188 11.664 19.016 1 90.31 12 GLN B N 1
ATOM 1033 C CA . GLN B 1 12 ? -6.461 13.07 18.75 1 90.31 12 GLN B CA 1
ATOM 1034 C C . GLN B 1 12 ? -7.316 13.242 17.5 1 90.31 12 GLN B C 1
ATOM 1036 O O . GLN B 1 12 ? -6.883 12.898 16.406 1 90.31 12 GLN B O 1
ATOM 1041 N N . ASP B 1 13 ? -8.5 13.797 17.672 1 86.75 13 ASP B N 1
ATOM 1042 C CA . ASP B 1 13 ? -9.383 13.938 16.516 1 86.75 13 ASP B CA 1
ATOM 1043 C C . ASP B 1 13 ? -9.641 15.406 16.188 1 86.75 13 ASP B C 1
ATOM 1045 O O . ASP B 1 13 ? -10.492 15.727 15.359 1 86.75 13 ASP B O 1
ATOM 1049 N N . GLN B 1 14 ? -8.883 16.219 16.812 1 92.62 14 GLN B N 1
ATOM 1050 C CA . GLN B 1 14 ? -9.086 17.656 16.672 1 92.62 14 GLN B CA 1
ATOM 1051 C C . GLN B 1 14 ? -8.93 18.094 15.219 1 92.62 14 GLN B C 1
ATOM 1053 O O . GLN B 1 14 ? -9.609 19.016 14.766 1 92.62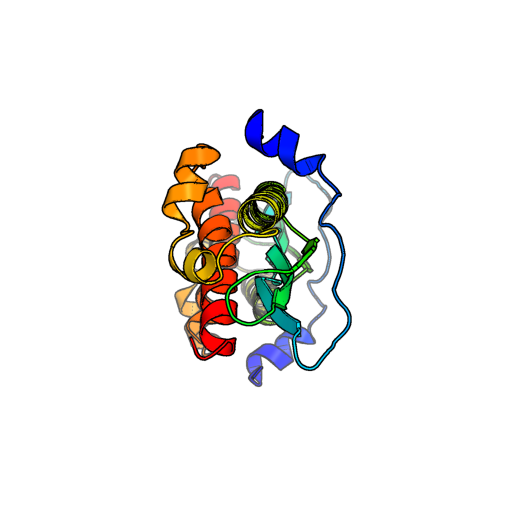 14 GLN B O 1
ATOM 1058 N N . PHE B 1 15 ? -8.086 17.375 14.516 1 95.38 15 PHE B N 1
ATOM 1059 C CA . PHE B 1 15 ? -7.75 17.844 13.172 1 95.38 15 PHE B CA 1
ATOM 1060 C C . PHE B 1 15 ? -8.297 16.906 12.117 1 95.38 15 PHE B C 1
ATOM 1062 O O . PHE B 1 15 ? -7.973 17.031 10.93 1 95.38 15 PHE B O 1
ATOM 1069 N N . VAL B 1 16 ? -9.133 16 12.586 1 91.75 16 VAL B N 1
ATOM 1070 C CA . VAL B 1 16 ? -9.703 15.055 11.641 1 91.75 16 VAL B CA 1
ATOM 1071 C C . VAL B 1 16 ? -10.812 15.719 10.828 1 91.75 16 VAL B C 1
ATOM 1073 O O . VAL B 1 16 ? -11.711 16.344 11.398 1 91.75 16 VAL B O 1
ATOM 1076 N N . GLY B 1 17 ? -10.688 15.727 9.539 1 87.06 17 GLY B N 1
ATOM 1077 C CA . GLY B 1 17 ? -11.641 16.312 8.609 1 87.06 17 GLY B CA 1
ATOM 1078 C C . GLY B 1 17 ? -11 16.844 7.348 1 87.06 17 GLY B C 1
ATOM 1079 O O . GLY B 1 17 ? -9.852 16.516 7.043 1 87.06 17 GLY B O 1
ATOM 1080 N N . GLU B 1 18 ? -11.789 17.469 6.527 1 84.75 18 GLU B N 1
ATOM 1081 C CA . GLU B 1 18 ? -11.312 18.141 5.32 1 84.75 18 GLU B CA 1
ATOM 1082 C C . GLU B 1 18 ? -11.867 19.562 5.219 1 84.75 18 GLU B C 1
ATOM 1084 O O . GLU B 1 18 ? -13.047 19.797 5.508 1 84.75 18 GLU B O 1
ATOM 1089 N N . LEU B 1 19 ? -10.969 20.516 4.922 1 89.25 19 LEU B N 1
ATOM 1090 C CA . LEU B 1 19 ? -11.406 21.906 4.797 1 89.25 19 LEU B CA 1
ATOM 1091 C C . LEU B 1 19 ? -12.133 22.125 3.469 1 89.25 19 LEU B C 1
ATOM 1093 O O . LEU B 1 19 ? -11.758 21.547 2.449 1 89.25 19 LEU B O 1
ATOM 1097 N N . ALA B 1 20 ? -13.117 23.062 3.484 1 80.75 20 ALA B N 1
ATOM 1098 C CA . ALA B 1 20 ? -13.812 23.438 2.262 1 80.75 20 ALA B CA 1
ATOM 1099 C C . ALA B 1 20 ? -12.898 24.203 1.316 1 80.75 20 ALA B C 1
ATOM 1101 O O . ALA B 1 20 ? -12.008 24.938 1.762 1 80.75 20 ALA B O 1
ATOM 1102 N N . GLU B 1 21 ? -13.109 23.844 0.079 1 75.69 21 GLU B N 1
ATOM 1103 C CA . GLU B 1 21 ? -12.312 24.562 -0.915 1 75.69 21 GLU B CA 1
ATOM 1104 C C . GLU B 1 21 ? -12.586 26.062 -0.865 1 75.69 21 GLU B C 1
ATOM 1106 O O . GLU B 1 21 ? -13.734 26.484 -0.696 1 75.69 21 GLU B O 1
ATOM 1111 N N . SER B 1 22 ? -11.547 26.812 -0.771 1 82 22 SER B N 1
ATOM 1112 C CA . SER B 1 22 ? -11.578 28.281 -0.85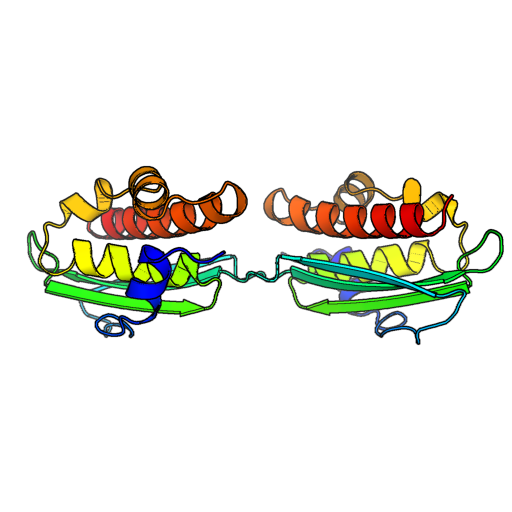8 1 82 22 SER B CA 1
ATOM 1113 C C . SER B 1 22 ? -10.312 28.812 -1.518 1 82 22 SER B C 1
ATOM 1115 O O . SER B 1 22 ? -9.383 28.062 -1.803 1 82 22 SER B O 1
ATOM 1117 N N . SER B 1 23 ? -10.344 30.172 -1.826 1 80.94 23 SER B N 1
ATOM 1118 C CA . SER B 1 23 ? -9.18 30.812 -2.445 1 80.94 23 SER B CA 1
ATOM 1119 C C . SER B 1 23 ? -7.957 30.719 -1.544 1 80.94 23 SER B C 1
ATOM 1121 O O . SER B 1 23 ? -6.824 30.828 -2.016 1 80.94 23 SER B O 1
ATOM 1123 N N . HIS B 1 24 ? -8.18 30.453 -0.283 1 87.81 24 HIS B N 1
ATOM 1124 C CA . HIS B 1 24 ? -7.066 30.422 0.653 1 87.81 24 HIS B CA 1
ATOM 1125 C C . HIS B 1 24 ? -6.848 29.016 1.189 1 87.81 24 HIS B C 1
ATOM 1127 O O . HIS B 1 24 ? -6.203 28.828 2.225 1 87.81 24 HIS B O 1
ATOM 1133 N N . THR B 1 25 ? -7.512 28.094 0.569 1 88.5 25 THR B N 1
ATOM 1134 C CA . THR B 1 25 ? -7.359 26.703 0.993 1 88.5 25 THR B CA 1
ATOM 1135 C C . THR B 1 25 ? -6.527 25.922 -0.019 1 88.5 25 THR B C 1
ATOM 1137 O O . THR B 1 25 ? -6.742 26.031 -1.228 1 88.5 25 THR B O 1
ATOM 1140 N N . VAL B 1 26 ? -5.465 25.25 0.395 1 89.44 26 VAL B N 1
ATOM 1141 C CA . VAL B 1 26 ? -4.699 24.312 -0.425 1 89.44 26 VAL B CA 1
ATOM 1142 C C . VAL B 1 26 ? -4.863 22.906 0.117 1 89.44 26 VAL B C 1
ATOM 1144 O O . VAL B 1 26 ? -5.059 22.703 1.319 1 89.44 26 VAL B O 1
ATOM 1147 N N . LYS B 1 27 ? -4.898 21.938 -0.797 1 89 27 LYS B N 1
ATOM 1148 C CA . LYS B 1 27 ? -5.109 20.547 -0.437 1 89 27 LYS B CA 1
ATOM 1149 C C . LYS B 1 27 ? -4.152 19.625 -1.191 1 89 27 LYS B C 1
ATOM 1151 O O . LYS B 1 27 ? -3.783 19.906 -2.334 1 89 27 LYS B O 1
ATOM 1156 N N . VAL B 1 28 ? -3.721 18.578 -0.533 1 87.56 28 VAL B N 1
ATOM 1157 C CA . VAL B 1 28 ? -2.902 17.547 -1.161 1 87.56 28 VAL B CA 1
ATOM 1158 C C . VAL B 1 28 ? -3.445 16.156 -0.801 1 87.56 28 VAL B C 1
ATOM 1160 O O . VAL B 1 28 ? -3.895 15.938 0.326 1 87.56 28 VAL B O 1
ATOM 1163 N N . TYR B 1 29 ? -3.631 15.312 -1.71 1 81.12 29 TYR B N 1
ATOM 1164 C CA . TYR B 1 29 ? -3.963 13.898 -1.559 1 81.12 29 TYR B CA 1
ATOM 1165 C C . TYR B 1 29 ? -2.77 13.016 -1.908 1 81.12 29 TYR B C 1
ATOM 1167 O O . TYR B 1 29 ? -2.225 13.109 -3.012 1 81.12 29 TYR B O 1
ATOM 1175 N N . LEU B 1 30 ? -2.32 12.398 -0.86 1 80.12 30 LEU B N 1
ATOM 1176 C CA . LEU B 1 30 ? -1.216 11.484 -1.12 1 80.12 30 LEU B CA 1
ATOM 1177 C C . LEU B 1 30 ? -1.53 10.086 -0.585 1 80.12 30 LEU B C 1
ATOM 1179 O O . LEU B 1 30 ? -2.32 9.945 0.351 1 80.12 30 LEU B O 1
ATOM 1183 N N . GLY B 1 31 ? -1.285 9.25 -1.223 1 68.62 31 GLY B N 1
ATOM 1184 C CA . GLY B 1 31 ? -1.462 7.898 -0.726 1 68.62 31 GLY B CA 1
ATOM 1185 C C . GLY B 1 31 ? -0.745 6.855 -1.563 1 68.62 31 GLY B C 1
ATOM 1186 O O . GLY B 1 31 ? -0.227 7.168 -2.639 1 68.62 31 GLY B O 1
ATOM 1187 N N . ARG B 1 32 ? -0.279 5.906 -0.942 1 63.16 32 ARG B N 1
ATOM 1188 C CA . ARG B 1 32 ? 0.001 4.621 -1.574 1 63.16 32 ARG B CA 1
ATOM 1189 C C . ARG B 1 32 ? -1.176 3.664 -1.414 1 63.16 32 ARG B C 1
ATOM 1191 O O . ARG B 1 32 ? -1.211 2.867 -0.474 1 63.16 32 ARG B O 1
ATOM 1198 N N . PRO B 1 33 ? -2.32 4.25 -2.078 1 51.31 33 PRO B N 1
ATOM 1199 C CA . PRO B 1 33 ? -3.535 3.455 -1.888 1 51.31 33 PRO B CA 1
ATOM 1200 C C . PRO B 1 33 ? -3.303 1.962 -2.111 1 51.31 33 PRO B C 1
ATOM 1202 O O . PRO B 1 33 ? -4.203 1.151 -1.879 1 51.31 33 PRO B O 1
ATOM 1205 N N . GLU B 1 34 ? -2.223 1.771 -2.627 1 55.38 34 GLU B N 1
ATOM 1206 C CA . GLU B 1 34 ? -2.262 0.404 -3.139 1 55.38 34 GLU B CA 1
ATOM 1207 C C . GLU B 1 34 ? -1.941 -0.607 -2.043 1 55.38 34 GLU B C 1
ATOM 1209 O O . GLU B 1 34 ? -0.821 -0.642 -1.53 1 55.38 34 GLU B O 1
ATOM 1214 N N . ALA B 1 35 ? -3.043 -0.73 -1.351 1 66.62 35 ALA B N 1
ATOM 1215 C CA . ALA B 1 35 ? -2.967 -1.938 -0.534 1 66.62 35 ALA B CA 1
ATOM 1216 C C . ALA B 1 35 ? -2.867 -3.186 -1.406 1 66.62 35 ALA B C 1
ATOM 1218 O O . ALA B 1 35 ? -3.662 -3.369 -2.332 1 66.62 35 ALA B O 1
ATOM 1219 N N . ASP B 1 36 ? -1.655 -3.648 -1.572 1 77.81 36 ASP B N 1
ATOM 1220 C CA . ASP B 1 36 ? -1.522 -4.93 -2.258 1 77.81 36 ASP B CA 1
ATOM 1221 C C . ASP B 1 36 ? -1.447 -6.082 -1.259 1 77.81 36 ASP B C 1
ATOM 1223 O O . ASP B 1 36 ? -0.51 -6.16 -0.461 1 77.81 36 ASP B O 1
ATOM 1227 N N . CYS B 1 37 ? -2.631 -6.762 -1.16 1 80.69 37 CYS B N 1
ATOM 1228 C CA . CYS B 1 37 ? -2.664 -7.945 -0.308 1 80.69 37 CYS B CA 1
ATOM 1229 C C . CYS B 1 37 ? -3.25 -9.141 -1.053 1 80.69 37 CYS B C 1
ATOM 1231 O O . CYS B 1 37 ? -4.168 -8.984 -1.861 1 80.69 37 CYS B O 1
ATOM 1233 N N . PHE B 1 38 ? -2.646 -10.305 -0.854 1 86.25 38 PHE B N 1
ATOM 1234 C CA . PHE B 1 38 ? -3.184 -11.492 -1.502 1 86.25 38 PHE B CA 1
ATOM 1235 C C . PHE B 1 38 ? -2.842 -12.75 -0.703 1 86.25 38 PHE B C 1
ATOM 1237 O O . PHE B 1 38 ? -1.988 -12.711 0.186 1 86.25 38 PHE B O 1
ATOM 1244 N N . VAL B 1 39 ? -3.631 -13.719 -0.912 1 89.12 39 VAL B N 1
ATOM 1245 C CA . VAL B 1 39 ? -3.355 -15.062 -0.42 1 89.12 39 VAL B CA 1
ATOM 1246 C C . VAL B 1 39 ? -3.199 -16.016 -1.599 1 89.12 39 VAL B C 1
ATOM 1248 O O . VAL B 1 39 ? -3.963 -15.961 -2.564 1 89.12 39 VAL B O 1
ATOM 1251 N N . LEU B 1 40 ? -2.154 -16.844 -1.658 1 94.5 40 LEU B N 1
ATOM 1252 C CA . LEU B 1 40 ? -1.902 -17.922 -2.605 1 94.5 40 LEU B CA 1
ATOM 1253 C C . LEU B 1 40 ? -1.923 -19.281 -1.905 1 94.5 40 LEU B C 1
ATOM 1255 O O . LEU B 1 40 ? -1.26 -19.469 -0.882 1 94.5 40 LEU B O 1
ATOM 1259 N N . SER B 1 41 ? -2.75 -20.125 -2.348 1 93.38 41 SER B N 1
ATOM 1260 C CA . SER B 1 41 ? -2.84 -21.484 -1.798 1 93.38 41 SER B CA 1
ATOM 1261 C C . SER B 1 41 ? -2.518 -22.531 -2.855 1 93.38 41 SER B C 1
ATOM 1263 O O . SER B 1 41 ? -2.928 -22.406 -4.012 1 93.38 41 SER B O 1
ATOM 1265 N N . LEU B 1 42 ? -1.8 -23.547 -2.486 1 94.88 42 LEU B N 1
ATOM 1266 C CA . LEU B 1 42 ? -1.292 -24.562 -3.404 1 94.88 42 LEU B CA 1
ATOM 1267 C C . LEU B 1 42 ? -1.419 -25.953 -2.799 1 94.88 42 LEU B C 1
ATOM 1269 O O . LEU B 1 42 ? -1.124 -26.156 -1.617 1 94.88 42 LEU B O 1
ATOM 1273 N N . GLN B 1 43 ? -2.012 -26.859 -3.564 1 94.06 43 GLN B N 1
ATOM 1274 C CA . GLN B 1 43 ? -1.994 -28.281 -3.246 1 94.06 43 GLN B CA 1
ATOM 1275 C C . GLN B 1 43 ? -0.965 -29.016 -4.094 1 94.06 43 GLN B C 1
ATOM 1277 O O . GLN B 1 43 ? -0.751 -28.672 -5.262 1 94.06 43 GLN B O 1
ATOM 1282 N N . HIS B 1 44 ? -0.381 -29.953 -3.48 1 94 44 HIS B N 1
ATOM 1283 C CA . HIS B 1 44 ? 0.688 -30.641 -4.195 1 94 44 HIS B CA 1
ATOM 1284 C C . HIS B 1 44 ? 0.69 -32.125 -3.883 1 94 44 HIS B C 1
ATOM 1286 O O . HIS B 1 44 ? 0.126 -32.562 -2.871 1 94 44 HIS B O 1
ATOM 1292 N N . ASP B 1 45 ? 1.186 -32.906 -4.809 1 91.06 45 ASP B N 1
ATOM 1293 C CA . ASP B 1 45 ? 1.59 -34.281 -4.539 1 91.06 45 ASP B CA 1
ATOM 1294 C C . ASP B 1 45 ? 3.102 -34.375 -4.34 1 91.06 45 ASP B C 1
ATOM 1296 O O . ASP B 1 45 ? 3.713 -33.469 -3.744 1 91.06 45 ASP B O 1
ATOM 1300 N N . SER B 1 46 ? 3.768 -35.375 -4.727 1 87.69 46 SER B N 1
ATOM 1301 C CA . SER B 1 46 ? 5.191 -35.531 -4.438 1 87.69 46 SER B CA 1
ATOM 1302 C C . SER B 1 46 ? 6.031 -34.562 -5.254 1 87.69 46 SER B C 1
ATOM 1304 O O . SER B 1 46 ? 7.004 -34 -4.75 1 87.69 46 SER B O 1
ATOM 1306 N N . ASN B 1 47 ? 5.582 -34.188 -6.484 1 89.81 47 ASN B N 1
ATOM 1307 C CA . ASN B 1 47 ? 6.5 -33.375 -7.289 1 89.81 47 ASN B CA 1
ATOM 1308 C C . ASN B 1 47 ? 5.754 -32.344 -8.102 1 89.81 47 ASN B C 1
ATOM 1310 O O . ASN B 1 47 ? 6.375 -31.547 -8.82 1 89.81 47 ASN B O 1
ATOM 1314 N N . HIS B 1 48 ? 4.402 -32.281 -7.895 1 94.62 48 HIS B N 1
ATOM 1315 C CA . HIS B 1 48 ? 3.656 -31.406 -8.781 1 94.62 48 HIS B CA 1
ATOM 1316 C C . HIS B 1 48 ? 2.6 -30.609 -8.016 1 94.62 48 HIS B C 1
ATOM 1318 O O . HIS B 1 48 ? 2.113 -31.062 -6.977 1 94.62 48 HIS B O 1
ATOM 1324 N N . VAL B 1 49 ? 2.279 -29.484 -8.625 1 95.81 49 VAL B N 1
ATOM 1325 C CA . VAL B 1 49 ? 1.14 -28.703 -8.156 1 95.81 49 VAL B CA 1
ATOM 1326 C C . VAL B 1 49 ? -0.158 -29.312 -8.68 1 95.81 49 VAL B C 1
ATOM 1328 O O . VAL B 1 49 ? -0.334 -29.453 -9.898 1 95.81 49 VAL B O 1
ATOM 1331 N N . THR B 1 50 ? -0.992 -29.703 -7.801 1 95.94 50 THR B N 1
ATOM 1332 C CA . THR B 1 50 ? -2.23 -30.344 -8.227 1 95.94 50 THR B CA 1
ATOM 1333 C C . THR B 1 50 ? -3.377 -29.344 -8.266 1 95.94 50 THR B C 1
ATOM 1335 O O . THR B 1 50 ? -4.348 -29.531 -9 1 95.94 50 THR B O 1
ATOM 1338 N N . ALA B 1 51 ? -3.232 -28.344 -7.48 1 95.31 51 ALA B N 1
ATOM 1339 C CA . ALA B 1 51 ? -4.211 -27.266 -7.465 1 95.31 51 ALA B CA 1
ATOM 1340 C C . ALA B 1 51 ? -3.592 -25.969 -6.941 1 95.31 51 ALA B C 1
ATOM 1342 O O . ALA B 1 51 ? -2.695 -26 -6.094 1 95.31 51 ALA B O 1
ATOM 1343 N N . ILE B 1 52 ? -4.055 -24.875 -7.449 1 96.19 52 ILE B N 1
ATOM 1344 C CA . ILE B 1 52 ? -3.586 -23.562 -7.008 1 96.19 52 ILE B CA 1
ATOM 1345 C C . ILE B 1 52 ? -4.711 -22.547 -7.141 1 96.19 52 ILE B C 1
ATOM 1347 O O . ILE B 1 52 ? -5.488 -22.578 -8.094 1 96.19 52 ILE B O 1
ATOM 1351 N N . ARG B 1 53 ? -4.883 -21.672 -6.164 1 93.06 53 ARG B N 1
ATOM 1352 C CA . ARG B 1 53 ? -5.848 -20.578 -6.145 1 93.06 53 ARG B CA 1
ATOM 1353 C C . ARG B 1 53 ? -5.25 -19.328 -5.504 1 93.06 53 ARG B C 1
ATOM 1355 O O . ARG B 1 53 ? -4.293 -19.422 -4.734 1 93.06 53 ARG B O 1
ATOM 1362 N N . PHE B 1 54 ? -5.816 -18.188 -5.91 1 94.81 54 PHE B N 1
ATOM 1363 C CA . PHE B 1 54 ? -5.391 -16.938 -5.281 1 94.81 54 PHE B CA 1
ATOM 1364 C C . PHE B 1 54 ? -6.586 -16.031 -5.02 1 94.81 54 PHE B C 1
ATOM 1366 O O . PHE B 1 54 ? -7.594 -16.109 -5.723 1 94.81 54 PHE B O 1
ATOM 1373 N N . LEU B 1 55 ? -6.492 -15.203 -3.875 1 87.19 55 LEU B N 1
ATOM 1374 C CA . LEU B 1 55 ? -7.344 -14.055 -3.57 1 87.19 55 LEU B CA 1
ATOM 1375 C C . LEU B 1 55 ? -6.508 -12.789 -3.387 1 87.19 55 LEU B C 1
ATOM 1377 O O . LEU B 1 55 ? -5.586 -12.766 -2.568 1 87.19 55 LEU B O 1
ATOM 1381 N N . ALA B 1 56 ? -6.816 -11.875 -4.27 1 86.88 56 ALA B N 1
ATOM 1382 C CA . ALA B 1 56 ? -5.996 -10.664 -4.219 1 86.88 56 ALA B CA 1
ATOM 1383 C C . ALA B 1 56 ? -6.863 -9.414 -4.109 1 86.88 56 ALA B C 1
ATOM 1385 O O . ALA B 1 56 ? -7.969 -9.367 -4.652 1 86.88 56 ALA B O 1
ATOM 1386 N N . GLN B 1 57 ? -6.469 -8.484 -3.309 1 78.62 57 GLN B N 1
ATOM 1387 C CA . GLN B 1 57 ? -6.988 -7.125 -3.205 1 78.62 57 GLN B CA 1
ATOM 1388 C C . GLN B 1 57 ? -5.883 -6.098 -3.436 1 78.62 57 GLN B C 1
ATOM 1390 O O . GLN B 1 57 ? -4.898 -6.062 -2.693 1 78.62 57 GLN B O 1
ATOM 1395 N N . GLY B 1 58 ? -6.012 -5.43 -4.504 1 76.62 58 GLY B N 1
ATOM 1396 C CA . GLY B 1 58 ? -4.945 -4.48 -4.773 1 76.62 58 GLY B CA 1
ATOM 1397 C C . GLY B 1 58 ? -4.91 -4.016 -6.215 1 76.62 58 GLY B C 1
ATOM 1398 O O . GLY B 1 58 ? -5.949 -3.939 -6.875 1 76.62 58 GLY B O 1
ATOM 1399 N N . SER B 1 59 ? -3.781 -3.619 -6.672 1 82.25 59 SER B N 1
ATOM 1400 C CA . SER B 1 59 ? -3.59 -3.076 -8.008 1 82.25 59 SER B CA 1
ATOM 1401 C C . SER B 1 59 ? -3.84 -4.133 -9.078 1 82.25 59 SER B C 1
ATOM 1403 O O . SER B 1 59 ? -3.648 -5.328 -8.836 1 82.25 59 SER B O 1
ATOM 1405 N N . PRO B 1 60 ? -4.211 -3.711 -10.156 1 87.94 60 PRO B N 1
ATOM 1406 C CA . PRO B 1 60 ? -4.402 -4.629 -11.281 1 87.94 60 PRO B CA 1
ATOM 1407 C C . PRO B 1 60 ? -3.145 -5.438 -11.602 1 87.94 60 PRO B C 1
ATOM 1409 O O . PRO B 1 60 ? -3.234 -6.621 -11.938 1 87.94 60 PRO B O 1
ATOM 1412 N N . VAL B 1 61 ? -2.025 -4.836 -11.422 1 90.69 61 VAL B N 1
ATOM 1413 C CA . VAL B 1 61 ? -0.771 -5.516 -11.727 1 90.69 61 VAL B CA 1
ATOM 1414 C C . VAL B 1 61 ? -0.571 -6.691 -10.773 1 90.69 61 VAL B C 1
ATOM 1416 O O . VAL B 1 61 ? -0.174 -7.781 -11.195 1 90.69 61 VAL B O 1
ATOM 1419 N N . LEU B 1 62 ? -0.929 -6.441 -9.516 1 90.31 62 LEU B N 1
ATOM 1420 C CA . LEU B 1 62 ? -0.832 -7.527 -8.547 1 90.31 62 LEU B CA 1
ATOM 1421 C C . LEU B 1 62 ? -1.768 -8.672 -8.914 1 90.31 62 LEU B C 1
ATOM 1423 O O . LEU B 1 62 ? -1.357 -9.836 -8.922 1 90.31 62 LEU B O 1
ATOM 1427 N N . ILE B 1 63 ? -2.986 -8.32 -9.188 1 92 63 ILE B N 1
ATOM 1428 C CA . ILE B 1 63 ? -4 -9.32 -9.492 1 92 63 ILE B CA 1
ATOM 1429 C C . ILE B 1 63 ? -3.602 -10.094 -10.75 1 92 63 ILE B C 1
ATOM 1431 O O . ILE B 1 63 ? -3.641 -11.328 -10.766 1 92 63 ILE B O 1
ATOM 1435 N N . ALA B 1 64 ? -3.16 -9.391 -11.758 1 95.5 64 ALA B N 1
ATOM 1436 C CA . ALA B 1 64 ? -2.715 -10.023 -12.992 1 95.5 64 ALA B CA 1
ATOM 1437 C C . ALA B 1 64 ? -1.515 -10.93 -12.742 1 95.5 64 ALA B C 1
ATOM 1439 O O . ALA B 1 64 ? -1.417 -12.016 -13.32 1 95.5 64 ALA B O 1
ATOM 1440 N N . SER B 1 65 ? -0.627 -10.484 -11.922 1 96.5 65 SER B N 1
ATOM 1441 C CA . SER B 1 65 ? 0.552 -11.273 -11.586 1 96.5 65 SER B CA 1
ATOM 1442 C C . SER B 1 65 ? 0.166 -12.562 -10.875 1 96.5 65 SER B C 1
ATOM 1444 O O . SER B 1 65 ? 0.684 -13.641 -11.195 1 96.5 65 SER B O 1
ATOM 1446 N N . CYS B 1 66 ? -0.751 -12.438 -9.992 1 95.62 66 CYS B N 1
ATOM 1447 C CA . CYS B 1 66 ? -1.219 -13.625 -9.281 1 95.62 66 CYS B CA 1
ATOM 1448 C C . CYS B 1 66 ? -1.863 -14.609 -10.242 1 95.62 66 CYS B C 1
ATOM 1450 O O . CYS B 1 66 ? -1.605 -15.812 -10.172 1 95.62 66 CYS B O 1
ATOM 1452 N N . ALA B 1 67 ? -2.656 -14.094 -11.102 1 96.38 67 ALA B N 1
ATOM 1453 C CA . ALA B 1 67 ? -3.305 -14.945 -12.102 1 96.38 67 ALA B CA 1
ATOM 1454 C C . ALA B 1 67 ? -2.273 -15.617 -13 1 96.38 67 ALA B C 1
ATOM 1456 O O . ALA B 1 67 ? -2.363 -16.828 -13.266 1 96.38 67 ALA B O 1
ATOM 1457 N N . TYR B 1 68 ? -1.293 -14.914 -13.422 1 97.69 68 TYR B N 1
ATOM 1458 C CA . TYR B 1 68 ? -0.253 -15.414 -14.312 1 97.69 68 TYR B CA 1
ATOM 1459 C C . TYR B 1 68 ? 0.536 -16.531 -13.648 1 97.69 68 TYR B C 1
ATOM 1461 O O . TYR B 1 68 ? 0.701 -17.609 -14.227 1 97.69 68 TYR B O 1
ATOM 1469 N N . VAL B 1 69 ? 0.943 -16.344 -12.453 1 97.5 69 VAL B N 1
ATOM 1470 C CA . VAL B 1 69 ? 1.78 -17.344 -11.797 1 97.5 69 VAL B CA 1
ATOM 1471 C C . VAL B 1 69 ? 0.951 -18.578 -11.484 1 97.5 69 VAL B C 1
ATOM 1473 O O . VAL B 1 69 ? 1.462 -19.703 -11.523 1 97.5 69 VAL B O 1
ATOM 1476 N N . SER B 1 70 ? -0.299 -18.359 -11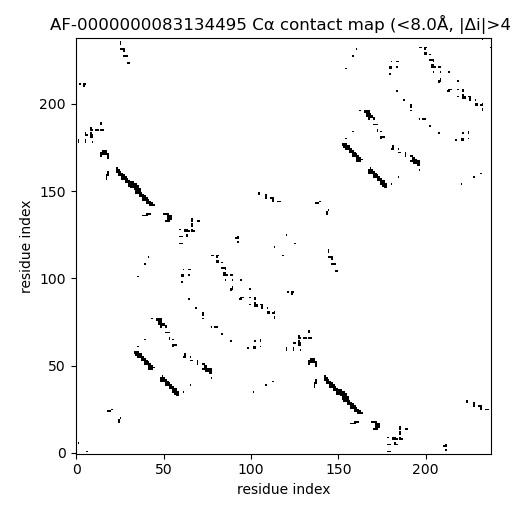.148 1 97.06 70 SER B N 1
ATOM 1477 C CA . SER B 1 70 ? -1.169 -19.5 -10.898 1 97.06 70 SER B CA 1
ATOM 1478 C C . SER B 1 70 ? -1.305 -20.375 -12.141 1 97.06 70 SER B C 1
ATOM 1480 O O . SER B 1 70 ? -1.274 -21.609 -12.047 1 97.06 70 SER B O 1
ATOM 1482 N N . GLU B 1 71 ? -1.413 -19.703 -13.266 1 97.25 71 GLU B N 1
ATOM 1483 C CA . GLU B 1 71 ? -1.493 -20.453 -14.523 1 97.25 71 GLU B CA 1
ATOM 1484 C C . GLU B 1 71 ? -0.201 -21.203 -14.805 1 97.25 71 GLU B C 1
ATOM 1486 O O . GLU B 1 71 ? -0.235 -22.375 -15.188 1 97.25 71 GLU B O 1
ATOM 1491 N N . GLN B 1 72 ? 0.917 -20.594 -14.625 1 96.75 72 GLN B N 1
ATOM 1492 C CA . GLN B 1 72 ? 2.209 -21.219 -14.875 1 96.75 72 GLN B CA 1
ATOM 1493 C C . GLN B 1 72 ? 2.432 -22.422 -13.961 1 96.75 72 GLN B C 1
ATOM 1495 O O . GLN B 1 72 ? 3.039 -23.422 -14.359 1 96.75 72 GLN B O 1
ATOM 1500 N N . LEU B 1 73 ? 1.888 -22.328 -12.781 1 96.88 73 LEU B N 1
ATOM 1501 C CA . LEU B 1 73 ? 2.174 -23.344 -11.758 1 96.88 73 LEU B CA 1
ATOM 1502 C C . LEU B 1 73 ? 1.177 -24.484 -11.828 1 96.88 73 LEU B C 1
ATOM 1504 O O . LEU B 1 73 ? 1.462 -25.594 -11.359 1 96.88 73 LEU B O 1
ATOM 1508 N N . HIS B 1 74 ? 0.031 -24.234 -12.336 1 96.12 74 HIS B N 1
ATOM 1509 C CA . HIS B 1 74 ? -1.009 -25.25 -12.375 1 96.12 74 HIS B CA 1
ATOM 1510 C C . HIS B 1 74 ? -0.527 -26.5 -13.109 1 96.12 74 HIS B C 1
ATOM 1512 O O . HIS B 1 74 ? -0.136 -26.422 -14.273 1 96.12 74 HIS B O 1
ATOM 1518 N N . GLU B 1 75 ? -0.454 -27.562 -12.414 1 93.88 75 GLU B N 1
ATOM 1519 C CA . GLU B 1 75 ? -0.046 -28.875 -12.914 1 93.88 75 GLU B CA 1
ATOM 1520 C C . GLU B 1 75 ? 1.445 -28.906 -13.234 1 93.88 75 GLU B C 1
ATOM 1522 O O . GLU B 1 75 ? 1.917 -29.797 -13.938 1 93.88 75 GLU B O 1
ATOM 1527 N N . GLY B 1 76 ? 2.15 -27.906 -12.836 1 94.38 76 GLY B N 1
ATOM 1528 C CA . GLY B 1 76 ? 3.582 -27.812 -13.078 1 94.38 76 GLY B CA 1
ATOM 1529 C C . GLY B 1 76 ? 4.41 -28.391 -11.938 1 94.38 76 GLY B C 1
ATOM 1530 O O . GLY B 1 76 ? 3.861 -28.859 -10.938 1 94.38 76 GLY B O 1
ATOM 1531 N N . ALA B 1 77 ? 5.699 -28.375 -12.18 1 94.5 77 ALA B N 1
ATOM 1532 C CA . ALA B 1 77 ? 6.629 -28.875 -11.172 1 94.5 77 ALA B CA 1
ATOM 1533 C C . ALA B 1 77 ? 6.73 -27.906 -9.992 1 94.5 77 ALA B C 1
ATOM 1535 O O . ALA B 1 77 ? 6.672 -26.703 -10.18 1 94.5 77 ALA B O 1
ATOM 1536 N N . LEU B 1 78 ? 6.977 -28.531 -8.859 1 94.94 78 LEU B N 1
ATOM 1537 C CA . LEU B 1 78 ? 7.137 -27.719 -7.652 1 94.94 78 LEU B CA 1
ATOM 1538 C C . LEU B 1 78 ? 8.359 -26.828 -7.762 1 94.94 78 LEU B C 1
ATOM 1540 O O . LEU B 1 78 ? 8.398 -25.75 -7.152 1 94.94 78 LEU B O 1
ATOM 1544 N N . GLU B 1 79 ? 9.297 -27.203 -8.586 1 93.62 79 GLU B N 1
ATOM 1545 C CA . GLU B 1 79 ? 10.531 -26.438 -8.742 1 93.62 79 GLU B CA 1
ATOM 1546 C C . GLU B 1 79 ? 10.258 -25.062 -9.352 1 93.62 79 GLU B C 1
ATOM 1548 O O . GLU B 1 79 ? 11.047 -24.141 -9.172 1 93.62 79 GLU B O 1
ATOM 1553 N N . LEU B 1 80 ? 9.125 -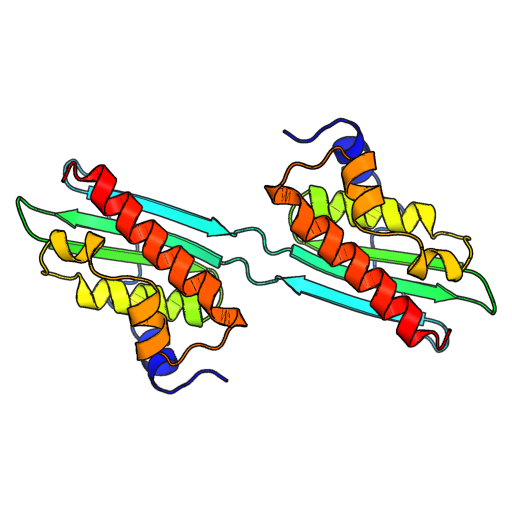24.953 -10.016 1 95.19 80 LEU B N 1
ATOM 1554 C CA . LEU B 1 80 ? 8.75 -23.688 -10.641 1 95.19 80 LEU B CA 1
ATOM 1555 C C . LEU B 1 80 ? 8.539 -22.594 -9.586 1 95.19 80 LEU B C 1
ATOM 1557 O O . LEU B 1 80 ? 8.727 -21.406 -9.867 1 95.19 80 LEU B O 1
ATOM 1561 N N . LEU B 1 81 ? 8.188 -23.016 -8.383 1 95.31 81 LEU B N 1
ATOM 1562 C CA . LEU B 1 81 ? 8.016 -22.078 -7.285 1 95.31 81 LEU B CA 1
ATOM 1563 C C . LEU B 1 81 ? 9.312 -21.312 -7.02 1 95.31 81 LEU B C 1
ATOM 1565 O O . LEU B 1 81 ? 9.281 -20.156 -6.621 1 95.31 81 LEU B O 1
ATOM 1569 N N . ASN B 1 82 ? 10.391 -21.953 -7.328 1 93.94 82 ASN B N 1
ATOM 1570 C CA . ASN B 1 82 ? 11.695 -21.359 -7.027 1 93.94 82 ASN B CA 1
ATOM 1571 C C . ASN B 1 82 ? 12.281 -20.656 -8.242 1 93.94 82 ASN B C 1
ATOM 1573 O O . ASN B 1 82 ? 13.117 -19.766 -8.102 1 93.94 82 ASN B O 1
ATOM 1577 N N . THR B 1 83 ? 11.75 -21 -9.398 1 94.62 83 THR B N 1
ATOM 1578 C CA . THR B 1 83 ? 12.375 -20.5 -10.609 1 94.62 83 THR B CA 1
ATOM 1579 C C . THR B 1 83 ? 11.609 -19.297 -11.148 1 94.62 83 THR B C 1
ATOM 1581 O O . THR B 1 83 ? 12.203 -18.406 -11.773 1 94.62 83 THR B O 1
ATOM 1584 N N . LEU B 1 84 ? 10.273 -19.234 -10.984 1 95.69 84 LEU B N 1
ATOM 1585 C CA . LEU B 1 84 ? 9.5 -18.078 -11.383 1 95.69 84 LEU B CA 1
ATOM 1586 C C . LEU B 1 84 ? 9.836 -16.875 -10.508 1 95.69 84 LEU B C 1
ATOM 1588 O O . LEU B 1 84 ? 9.719 -16.938 -9.281 1 95.69 84 LEU B O 1
ATOM 1592 N N . ASP B 1 85 ? 10.359 -15.797 -11.141 1 96.12 85 ASP B N 1
ATOM 1593 C CA . ASP B 1 85 ? 10.805 -14.68 -10.328 1 96.12 85 ASP B CA 1
ATOM 1594 C C . ASP B 1 85 ? 10.227 -13.359 -10.836 1 96.12 85 ASP B C 1
ATOM 1596 O O . ASP B 1 85 ? 9.492 -13.344 -11.828 1 96.12 85 ASP B O 1
ATOM 1600 N N . SER B 1 86 ? 10.508 -12.281 -10.133 1 96.06 86 SER B N 1
ATOM 1601 C CA . SER B 1 86 ? 9.93 -10.969 -10.43 1 96.06 86 SER B CA 1
ATOM 1602 C C . SER B 1 86 ? 10.438 -10.43 -11.758 1 96.06 86 SER B C 1
ATOM 1604 O O . SER B 1 86 ? 9.742 -9.672 -12.438 1 96.06 86 SER B O 1
ATOM 1606 N N . LYS B 1 87 ? 11.625 -10.867 -12.156 1 96.25 87 LYS B N 1
ATOM 160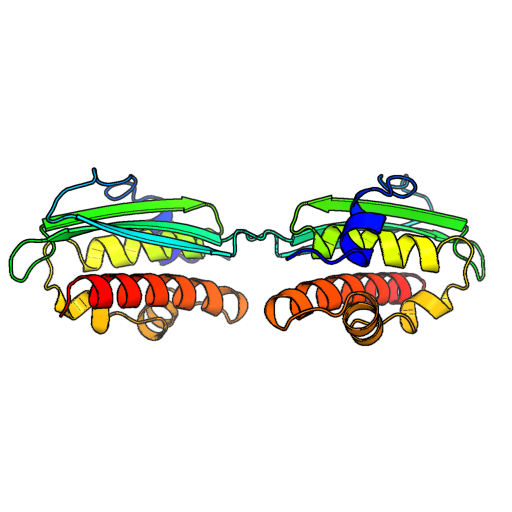7 C CA . LYS B 1 87 ? 12.172 -10.422 -13.438 1 96.25 87 LYS B CA 1
ATOM 1608 C C . LYS B 1 87 ? 11.32 -10.922 -14.602 1 96.25 87 LYS B C 1
ATOM 1610 O O . LYS B 1 87 ? 11.078 -10.188 -15.555 1 96.25 87 LYS B O 1
ATOM 1615 N N . GLN B 1 88 ? 10.93 -12.18 -14.547 1 96.75 88 GLN B N 1
ATOM 1616 C CA . GLN B 1 88 ? 10.047 -12.75 -15.555 1 96.75 88 GLN B CA 1
ATOM 1617 C C . GLN B 1 88 ? 8.727 -11.984 -15.625 1 96.75 88 GLN B C 1
ATOM 1619 O O . GLN B 1 88 ? 8.219 -11.719 -16.719 1 96.75 88 GLN B O 1
ATOM 1624 N N . LEU B 1 89 ? 8.141 -11.672 -14.523 1 97 89 LEU B N 1
ATOM 1625 C CA . LEU B 1 89 ? 6.887 -10.93 -14.477 1 97 89 LEU B CA 1
ATOM 1626 C C . LEU B 1 89 ? 7.055 -9.547 -15.086 1 97 89 LEU B C 1
ATOM 1628 O O . LEU B 1 89 ? 6.223 -9.102 -15.883 1 97 89 LEU B O 1
ATOM 1632 N N . VAL B 1 90 ? 8.141 -8.852 -14.75 1 95.25 90 VAL B N 1
ATOM 1633 C CA . VAL B 1 90 ? 8.438 -7.523 -15.258 1 95.25 90 VAL B CA 1
ATOM 1634 C C . VAL B 1 90 ? 8.547 -7.57 -16.781 1 95.25 90 VAL B C 1
ATOM 1636 O O . VAL B 1 90 ? 7.992 -6.719 -17.484 1 95.25 90 VAL B O 1
ATOM 1639 N N . ALA B 1 91 ? 9.242 -8.57 -17.203 1 96.25 91 ALA B N 1
ATOM 1640 C CA . ALA B 1 91 ? 9.43 -8.719 -18.641 1 96.25 91 ALA B CA 1
ATOM 1641 C C . ALA B 1 91 ? 8.109 -9.062 -19.328 1 96.25 91 ALA B C 1
ATOM 1643 O O . ALA B 1 91 ? 7.766 -8.461 -20.344 1 96.25 91 ALA B O 1
ATOM 1644 N N . TYR B 1 92 ? 7.387 -10 -18.828 1 96.12 92 TYR B N 1
ATOM 1645 C CA . TYR B 1 92 ? 6.152 -10.469 -19.453 1 96.12 92 TYR B CA 1
ATOM 1646 C C . TYR B 1 92 ? 5.133 -9.336 -19.547 1 96.12 92 TYR B C 1
ATOM 1648 O O . TYR B 1 92 ? 4.5 -9.156 -20.594 1 96.12 92 TYR B O 1
ATOM 1656 N N . PHE B 1 93 ? 5.02 -8.586 -18.516 1 96 93 PHE B N 1
ATOM 1657 C CA . PHE B 1 93 ? 3.988 -7.555 -18.453 1 96 93 PHE B CA 1
ATOM 1658 C C . PHE B 1 93 ? 4.562 -6.199 -18.828 1 96 93 PHE B C 1
ATOM 1660 O O . PHE B 1 93 ? 3.834 -5.203 -18.891 1 96 93 PHE B O 1
ATOM 1667 N N . SER B 1 94 ? 5.875 -6.113 -19.125 1 95.38 94 SER B N 1
ATOM 1668 C CA . SER B 1 94 ? 6.516 -4.836 -19.422 1 95.38 94 SER B CA 1
ATOM 1669 C C . SER B 1 94 ? 6.223 -3.805 -18.328 1 95.38 94 SER B C 1
ATOM 1671 O O . SER B 1 94 ? 5.77 -2.699 -18.625 1 95.38 94 SER B O 1
ATOM 1673 N N . LEU B 1 95 ? 6.555 -4.156 -17.109 1 92.12 95 LEU B N 1
ATOM 1674 C CA . LEU B 1 95 ? 6.176 -3.352 -15.953 1 92.12 95 LEU B CA 1
ATOM 1675 C C . LEU B 1 95 ? 7.051 -2.107 -15.844 1 92.12 95 LEU B C 1
ATOM 1677 O O . LEU B 1 95 ? 8.25 -2.162 -16.109 1 92.12 95 LEU B O 1
ATOM 1681 N N . ASP B 1 96 ? 6.383 -1.016 -15.422 1 88 96 ASP B N 1
ATOM 1682 C CA . ASP B 1 96 ? 7.125 0.195 -15.086 1 88 96 ASP B CA 1
ATOM 1683 C C . ASP B 1 96 ? 7.695 0.115 -13.672 1 88 96 ASP B C 1
ATOM 1685 O O . ASP B 1 96 ? 7.336 -0.78 -12.898 1 88 96 ASP B O 1
ATOM 1689 N N . ASN B 1 97 ? 8.547 0.976 -13.32 1 84.06 97 ASN B N 1
ATOM 1690 C CA . ASN B 1 97 ? 9.242 0.974 -12.039 1 84.06 97 ASN B CA 1
ATOM 1691 C C . ASN B 1 97 ? 8.258 0.958 -10.867 1 84.06 97 ASN B C 1
ATOM 1693 O O . ASN B 1 97 ? 8.5 0.3 -9.852 1 84.06 97 ASN B O 1
ATOM 1697 N N . LYS B 1 98 ? 7.148 1.644 -11.031 1 74.69 98 LYS B N 1
ATOM 1698 C CA . LYS B 1 98 ? 6.184 1.751 -9.945 1 74.69 98 LYS B CA 1
ATOM 1699 C C . LYS B 1 98 ? 5.516 0.406 -9.664 1 74.69 98 LYS B C 1
ATOM 1701 O O . LYS B 1 98 ? 4.961 0.195 -8.586 1 74.69 98 LYS B O 1
ATOM 1706 N N . ASP B 1 99 ? 5.66 -0.547 -10.617 1 82.88 99 ASP B N 1
ATOM 1707 C CA . ASP B 1 99 ? 4.914 -1.797 -10.508 1 82.88 99 ASP B CA 1
ATOM 1708 C C . ASP B 1 99 ? 5.832 -2.955 -10.125 1 82.88 99 ASP B C 1
ATOM 1710 O O . ASP B 1 99 ? 5.363 -4.055 -9.82 1 82.88 99 ASP B O 1
ATOM 1714 N N . ILE B 1 100 ? 7.105 -2.713 -10.031 1 87.94 100 ILE B N 1
ATOM 1715 C CA . ILE B 1 100 ? 8.086 -3.771 -9.797 1 87.94 100 ILE B CA 1
ATOM 1716 C C . ILE B 1 100 ? 7.875 -4.367 -8.406 1 87.94 100 ILE B C 1
ATOM 1718 O O . ILE B 1 100 ? 8 -5.578 -8.219 1 87.94 100 ILE B O 1
ATOM 1722 N N . SER B 1 101 ? 7.504 -3.498 -7.438 1 83.75 101 SER B N 1
ATOM 1723 C CA . SER B 1 101 ? 7.316 -3.973 -6.07 1 83.75 101 SER B CA 1
ATOM 1724 C C . SER B 1 101 ? 6.215 -5.023 -6 1 83.75 101 SER B C 1
ATOM 1726 O O . SER B 1 101 ? 6.277 -5.941 -5.18 1 83.75 101 SER B O 1
ATOM 1728 N N . LYS B 1 102 ? 5.23 -4.93 -6.824 1 86.88 102 LYS B N 1
ATOM 1729 C CA . LYS B 1 102 ? 4.141 -5.898 -6.84 1 86.88 102 LYS B CA 1
ATOM 1730 C C . LYS B 1 102 ? 4.621 -7.258 -7.34 1 86.88 102 LYS B C 1
ATOM 1732 O O . LYS B 1 102 ? 4.238 -8.297 -6.793 1 86.88 102 LYS B O 1
ATOM 1737 N N . ALA B 1 103 ? 5.477 -7.211 -8.414 1 92.69 103 ALA B N 1
ATOM 1738 C CA . ALA B 1 103 ? 6.074 -8.445 -8.93 1 92.69 103 ALA B CA 1
ATOM 1739 C C . ALA B 1 103 ? 6.93 -9.125 -7.859 1 92.69 103 ALA B C 1
ATOM 1741 O O . ALA B 1 103 ? 6.891 -10.344 -7.715 1 92.69 103 ALA B O 1
ATOM 1742 N N . VAL B 1 104 ? 7.629 -8.289 -7.168 1 90.56 104 VAL B N 1
ATOM 1743 C CA . VAL B 1 104 ? 8.508 -8.828 -6.133 1 90.56 104 VAL B CA 1
ATOM 1744 C C . VAL B 1 104 ? 7.668 -9.453 -5.02 1 90.56 104 VAL B C 1
ATOM 1746 O O . VAL B 1 104 ? 8.023 -10.508 -4.484 1 90.56 104 VAL B O 1
ATOM 1749 N N . LEU B 1 105 ? 6.535 -8.852 -4.684 1 87.81 105 LEU B N 1
ATOM 1750 C CA . LEU B 1 105 ? 5.637 -9.391 -3.664 1 87.81 105 LEU B CA 1
ATOM 1751 C C . LEU B 1 105 ? 5.152 -10.781 -4.047 1 87.81 105 LEU B C 1
ATOM 1753 O O . LEU B 1 105 ? 5.152 -11.695 -3.215 1 87.81 105 LEU B O 1
ATOM 1757 N N . VAL B 1 106 ? 4.824 -10.945 -5.281 1 94.81 106 VAL B N 1
ATOM 1758 C CA . VAL B 1 106 ? 4.344 -12.234 -5.766 1 94.81 106 VAL B CA 1
ATOM 1759 C C . VAL B 1 106 ? 5.484 -13.25 -5.746 1 94.81 106 VAL B C 1
ATOM 1761 O O . VAL B 1 106 ? 5.293 -14.398 -5.336 1 94.81 106 VAL B O 1
ATOM 1764 N N . GLU B 1 107 ? 6.637 -12.828 -6.184 1 95.38 107 GLU B N 1
ATOM 1765 C CA . GLU B 1 107 ? 7.793 -13.719 -6.117 1 95.38 107 GLU B CA 1
ATOM 1766 C C . GLU B 1 107 ? 8.039 -14.195 -4.688 1 95.38 107 GLU B C 1
ATOM 1768 O O . GLU B 1 107 ? 8.312 -15.375 -4.457 1 95.38 107 GLU B O 1
ATOM 1773 N N . ASN B 1 108 ? 7.957 -13.258 -3.803 1 91.69 108 ASN B N 1
ATOM 1774 C CA . ASN B 1 108 ? 8.188 -13.602 -2.404 1 91.69 108 ASN B CA 1
ATOM 1775 C C . ASN B 1 108 ? 7.188 -14.648 -1.914 1 91.69 108 ASN B C 1
ATOM 1777 O O . ASN B 1 108 ? 7.539 -15.531 -1.131 1 91.69 108 ASN B O 1
ATOM 1781 N N . ALA B 1 109 ? 6.004 -14.547 -2.354 1 92.62 109 ALA B N 1
ATOM 1782 C CA . ALA B 1 109 ? 4.996 -15.539 -2 1 92.62 109 ALA B CA 1
ATOM 1783 C C . ALA B 1 109 ? 5.387 -16.922 -2.512 1 92.62 109 ALA B C 1
ATOM 1785 O O . ALA B 1 109 ? 5.266 -17.922 -1.791 1 92.62 109 ALA B O 1
ATOM 1786 N N . LEU B 1 110 ? 5.863 -16.984 -3.76 1 95.88 110 LEU B N 1
ATOM 1787 C CA . LEU B 1 110 ? 6.262 -18.25 -4.352 1 95.88 110 LEU B CA 1
ATOM 1788 C C . LEU B 1 110 ? 7.43 -18.859 -3.584 1 95.88 110 LEU B C 1
ATOM 1790 O O . LEU B 1 110 ? 7.438 -20.062 -3.307 1 95.88 110 LEU B O 1
ATOM 1794 N N . LYS B 1 111 ? 8.359 -18.016 -3.244 1 93.88 111 LYS B N 1
ATOM 1795 C CA . LYS B 1 111 ? 9.516 -18.5 -2.484 1 93.88 111 LYS B CA 1
ATOM 1796 C C . LYS B 1 111 ? 9.094 -19.016 -1.112 1 93.88 111 LYS B C 1
ATOM 1798 O O . LYS B 1 111 ? 9.625 -20.016 -0.63 1 93.88 111 LYS B O 1
ATOM 1803 N N . GLN B 1 112 ? 8.211 -18.344 -0.499 1 90.81 112 GLN B N 1
ATOM 1804 C CA . GLN B 1 112 ? 7.715 -18.797 0.8 1 90.81 112 GLN B CA 1
ATOM 1805 C C . GLN B 1 112 ? 7.012 -20.141 0.692 1 90.81 112 GLN B C 1
ATOM 1807 O O . GLN B 1 112 ? 7.18 -21 1.552 1 90.81 112 GLN B O 1
ATOM 1812 N N . LEU B 1 113 ? 6.223 -20.312 -0.354 1 91.88 113 LEU B N 1
ATOM 1813 C CA . LEU B 1 113 ? 5.547 -21.594 -0.579 1 91.88 113 LEU B CA 1
ATOM 1814 C C . LEU B 1 113 ? 6.559 -22.719 -0.776 1 91.88 113 LEU B C 1
ATOM 1816 O O . LEU B 1 113 ? 6.406 -23.797 -0.21 1 91.88 113 LEU B O 1
ATOM 1820 N N . TYR B 1 114 ? 7.555 -22.391 -1.553 1 92.94 114 TYR B N 1
ATOM 1821 C CA . TYR B 1 114 ? 8.602 -23.375 -1.816 1 92.94 114 TYR B CA 1
ATOM 1822 C C . TYR B 1 114 ? 9.289 -23.797 -0.525 1 92.94 114 TYR B C 1
ATOM 1824 O O . TYR B 1 114 ? 9.539 -24.984 -0.307 1 92.94 114 TYR B O 1
ATOM 1832 N N . ARG B 1 115 ? 9.539 -22.844 0.331 1 88.69 115 ARG B N 1
ATOM 1833 C CA . ARG B 1 115 ? 10.203 -23.109 1.602 1 88.69 115 ARG B CA 1
ATOM 1834 C C . ARG B 1 115 ? 9.328 -23.984 2.498 1 88.69 115 ARG B C 1
ATOM 1836 O O . ARG B 1 115 ? 9.844 -24.797 3.266 1 88.69 115 ARG B O 1
ATOM 1843 N N . GLN B 1 116 ? 8.047 -23.781 2.43 1 87.25 116 GLN B N 1
ATOM 1844 C CA . GLN B 1 116 ? 7.117 -24.562 3.234 1 87.25 116 GLN B CA 1
ATOM 1845 C C . GLN B 1 116 ? 7.082 -26.016 2.779 1 87.25 116 GLN B C 1
ATOM 1847 O O . GLN B 1 116 ? 6.781 -26.922 3.57 1 87.25 116 GLN B O 1
ATOM 1852 N N . LEU B 1 117 ? 7.344 -26.219 1.54 1 86.31 117 LEU B N 1
ATOM 1853 C CA . LEU B 1 117 ? 7.32 -27.578 0.983 1 86.31 117 LEU B CA 1
ATOM 1854 C C . LEU B 1 117 ? 8.633 -28.297 1.256 1 86.31 117 LEU B C 1
ATOM 1856 O O . LEU B 1 117 ? 8.727 -29.516 1.066 1 86.31 117 LEU B O 1
ATOM 1860 N N . ALA B 1 118 ? 9.336 -27.891 2.109 1 70.44 118 ALA B N 1
ATOM 1861 C CA . ALA B 1 118 ? 10.578 -28.516 2.539 1 70.44 118 ALA B CA 1
ATOM 1862 C C . ALA B 1 118 ? 11.383 -29.016 1.342 1 70.44 118 ALA B C 1
ATOM 1864 O O . ALA B 1 118 ? 11.906 -30.141 1.358 1 70.44 118 ALA B O 1
ATOM 1865 N N . LEU B 1 119 ? 11.117 -28.234 0.294 1 57.81 119 LEU B N 1
ATOM 1866 C CA . LEU B 1 119 ? 11.938 -28.672 -0.832 1 57.81 119 LEU B CA 1
ATOM 1867 C C . LEU B 1 119 ? 13.195 -27.828 -0.948 1 57.81 119 LEU B C 1
ATOM 1869 O O . LEU B 1 119 ? 13.219 -26.672 -0.525 1 57.81 119 LEU B O 1
#

pLDDT: mean 88.91, std 9.17, range [51.31, 97.69]

Secondary structure (DSSP, 8-state):
---HHHHHHHT--TTBS-PPP-TTEEEEEEEE---EEEEEEEEE-SSBEEEEEEEEES-HHHHHHHHHHHHHHTT-BTTHHHH--HHHHHHHHT--GGGHHHHHHHHHHHHHHHHHTT-/---HHHHHHHT--TTBS-PPP-TTEEEEEEEE---EEEEEEEEE-SSBEEEEEEEEES-HHHHHHHHHHHHHHTT-BTTHHHH--HHHHHHHHT--HHHHHHHHHHHHHHHHHHHHTT-

Organism: Piscirickettsia salmonis (NCBI:txid1238)

Solvent-accessible surface area (backbone atoms only — not comparable to full-atom values): 12664 Å² total; per-residue (Å²): 132,84,50,71,62,40,53,54,29,66,68,53,60,88,41,59,42,75,64,71,89,46,99,48,38,51,74,43,77,49,55,48,64,55,17,37,28,33,35,45,22,37,28,46,64,97,59,32,24,72,40,50,22,31,43,68,48,56,45,65,66,42,46,15,48,52,40,49,52,42,58,66,38,50,72,22,52,53,65,48,32,71,65,55,43,32,66,57,48,34,61,72,58,64,55,54,79,90,47,46,64,45,34,42,53,53,27,50,45,32,43,52,52,34,55,71,63,74,101,131,84,48,70,62,42,52,53,30,65,69,52,59,88,40,59,41,75,65,72,88,45,98,48,39,49,73,43,77,50,56,49,63,56,19,39,27,35,35,45,22,37,29,44,64,96,59,32,24,73,39,52,22,32,43,68,48,54,45,66,66,44,44,14,50,51,40,50,52,42,59,66,38,50,70,23,52,52,65,48,31,71,64,56,42,34,66,58,48,34,60,73,57,63,54,54,81,90,46,46,63,46,33,42,52,53,27,50,46,31,42,52,52,33,56,71,62,73,103

Sequence (238 aa):
MLNKAILYYLQQDQFVGELAESSHTVKVYLGRPEADCFVLSLQHDSNHVTAIRFLAQGSPVLIASCAYVSEQLHEGALELLNTLDSKQLVAYFSLDNKDISKAVLVENALKQLYRQLALMLNKAILYYLQQDQFVGELAESSHTVKVYLGRPEADCFVLSLQHDSNHVTAIRFLAQGSPVLIASCAYVSEQLHEGALELLNTLDSKQLVAYFSLDNKDISKAVLVENALKQLYRQLAL

Foldseek 3Di:
DQDPVNVVVVPDCPPPDDDDDDPPDDDDDDDPPFPWDKDKDFDDDPWATQAIDMDIDGDPLLVVLRVVLRVVRHRDTLCVLVVDALVVSCVVVVDDPVCSVSSRVVNVNSVVVSVVVVD/DQDPVNVVVVPDCPPPDDDDDDPPDDDDDDDPPFPWDKDKDFDDDPWATQAIDMDIDGDPLLVVLRVVVRVVRHRDTLCVLVVDALVVSCVVVVDDPVCSVSSRVVNVNSVVVSVVVVD

Nearest PDB structures (foldseek):
  3lvl-assembly1_A-2  TM=8.754E-01  e=1.161E-04  Escherichia coli O157:H7 str. EDL933
  8rmc-assembly1_D  TM=9.420E-01  e=6.434E-04  Homo sapiens
  1wfz-assembly1_A  TM=7.624E-01  e=3.874E-04  Mus musculus
  4eb5-assembly1_D  TM=8.628E-01  e=3.567E-03  Archaeoglobus fulgidus DSM 4304
  4eb5-assembly1_C  TM=8.669E-01  e=4.897E-03  Archaeoglobus fulgidus DSM 4304